Protein AF-A0A1E5SN12-F1 (afdb_monomer_lite)

Secondary structure (DSSP, 8-state):
-EEEEETTEEEEE--BPPPS--SSTT--EES--SB-GGGEEE-TTS-EEEEEEEEEEEEE-TTS-EEEEEEBEEEEE-SPP-SEEEEEEEEEEETTS-B-GGGGS---PSS-----EEEEEEEEEEE-SS-STT-EEEEEEEEES-----TTTTSGGGGSTTPPPTTS--EEEEE--SS-TTS--TTT-EEE---GGGS-TT--EEEEEEE-STTSPPEEEEEES---TTS--TT-TT-EEEE--GGGGGGSPPP-SS-EEEEEEEEESS-SSSS-EEEEEEEEE--

Radius of gyration: 18.75 Å; chains: 1; bounding box: 44×44×54 Å

Structure (mmCIF, N/CA/C/O backbone):
data_AF-A0A1E5SN12-F1
#
_entry.id   AF-A0A1E5SN12-F1
#
loop_
_atom_site.group_PDB
_atom_site.id
_atom_site.type_symbol
_atom_site.label_atom_id
_atom_site.label_alt_id
_atom_site.label_comp_id
_atom_site.label_asym_id
_atom_site.label_entity_id
_atom_site.label_seq_id
_atom_site.pdbx_PDB_ins_code
_atom_site.Cartn_x
_atom_site.Cartn_y
_atom_site.Cartn_z
_atom_site.occupancy
_atom_site.B_iso_or_equiv
_atom_site.auth_seq_id
_atom_site.auth_comp_id
_atom_site.auth_asym_id
_atom_site.auth_atom_id
_atom_site.pdbx_PDB_model_num
ATOM 1 N N . MET A 1 1 ? -1.103 -18.545 -12.404 1.00 79.75 1 MET A N 1
ATOM 2 C CA . MET A 1 1 ? -1.216 -18.208 -10.974 1.00 79.75 1 MET A CA 1
ATOM 3 C C . MET A 1 1 ? -0.179 -18.977 -10.169 1.00 79.75 1 MET A C 1
ATOM 5 O O . MET A 1 1 ? -0.096 -20.196 -10.289 1.00 79.75 1 MET A O 1
ATOM 9 N N . THR A 1 2 ? 0.609 -18.260 -9.373 1.00 90.25 2 THR A N 1
ATOM 10 C CA . THR A 1 2 ? 1.671 -18.763 -8.492 1.00 90.25 2 THR A CA 1
ATOM 11 C C . THR A 1 2 ? 1.264 -18.530 -7.039 1.00 90.25 2 THR A C 1
ATOM 13 O O . THR A 1 2 ? 0.606 -17.540 -6.724 1.00 90.25 2 THR A O 1
ATOM 16 N N . THR A 1 3 ? 1.631 -19.448 -6.145 1.00 94.88 3 THR A N 1
ATOM 17 C CA . THR A 1 3 ? 1.410 -19.297 -4.699 1.00 94.88 3 THR A CA 1
ATOM 18 C C . THR A 1 3 ? 2.737 -19.083 -3.983 1.00 94.88 3 THR A C 1
ATOM 20 O O . THR A 1 3 ? 3.671 -19.858 -4.172 1.00 94.88 3 THR A O 1
ATOM 23 N N . LEU A 1 4 ? 2.789 -18.058 -3.136 1.00 95.62 4 LEU A N 1
ATOM 24 C CA . LEU A 1 4 ? 3.932 -17.686 -2.306 1.00 95.62 4 LEU A CA 1
ATOM 25 C C . LEU A 1 4 ? 3.542 -17.744 -0.820 1.00 95.62 4 LEU A C 1
ATOM 27 O O . LEU A 1 4 ? 2.376 -17.557 -0.455 1.00 95.62 4 LEU A O 1
ATOM 31 N N . LYS A 1 5 ? 4.523 -18.014 0.045 1.00 97.12 5 LYS A N 1
ATOM 32 C CA . LYS A 1 5 ? 4.382 -17.945 1.504 1.00 97.12 5 LYS A CA 1
ATOM 33 C C . LYS A 1 5 ? 5.244 -16.817 2.046 1.00 97.12 5 LYS A C 1
ATOM 35 O O . LYS A 1 5 ? 6.425 -16.763 1.725 1.00 97.12 5 LYS A O 1
ATOM 40 N N . TRP A 1 6 ? 4.663 -15.976 2.895 1.00 97.75 6 TRP A N 1
ATOM 41 C CA . TRP A 1 6 ? 5.362 -14.903 3.599 1.00 97.75 6 TRP A CA 1
ATOM 42 C C . TRP A 1 6 ? 4.881 -14.869 5.049 1.00 97.75 6 TRP A C 1
ATOM 44 O O . TRP A 1 6 ? 3.726 -14.545 5.318 1.00 97.75 6 TRP A O 1
ATOM 54 N N . GLY A 1 7 ? 5.725 -15.306 5.987 1.00 95.56 7 GLY A N 1
ATOM 55 C CA . GLY A 1 7 ? 5.299 -15.537 7.369 1.00 95.56 7 GLY A CA 1
ATOM 56 C C . GLY A 1 7 ? 4.104 -16.500 7.444 1.00 95.56 7 GLY A C 1
ATOM 57 O O . GLY A 1 7 ? 4.168 -17.627 6.951 1.00 95.56 7 GLY A O 1
ATOM 58 N N . SER A 1 8 ? 3.003 -16.050 8.049 1.00 95.56 8 SER A N 1
ATOM 59 C CA . SER A 1 8 ? 1.731 -16.785 8.131 1.00 95.56 8 SER A CA 1
ATOM 60 C C . SER A 1 8 ? 0.809 -16.571 6.920 1.00 95.56 8 SER A C 1
ATOM 62 O O . SER A 1 8 ? -0.234 -17.224 6.817 1.00 95.56 8 SER A O 1
ATOM 64 N N . PHE A 1 9 ? 1.168 -15.677 5.996 1.00 97.88 9 PHE A N 1
ATOM 65 C CA . PHE A 1 9 ? 0.336 -15.320 4.855 1.00 97.88 9 PHE A CA 1
ATOM 66 C C . PHE A 1 9 ? 0.506 -16.297 3.693 1.00 97.88 9 PHE A C 1
ATOM 68 O O . PHE A 1 9 ? 1.603 -16.763 3.368 1.00 97.88 9 PHE A O 1
ATOM 75 N N . THR A 1 10 ? -0.616 -16.589 3.037 1.00 97.62 10 THR A N 1
ATOM 76 C CA . THR A 1 10 ? -0.632 -17.267 1.737 1.00 97.62 10 THR A CA 1
ATOM 77 C C . THR A 1 10 ? -0.996 -16.248 0.680 1.00 97.62 10 THR A C 1
ATOM 79 O O . THR A 1 10 ? -2.060 -15.642 0.765 1.00 97.62 10 THR A O 1
ATOM 82 N N . ILE A 1 11 ? -0.130 -16.073 -0.309 1.00 97.62 11 ILE A N 1
ATOM 83 C CA . ILE A 1 11 ? -0.279 -15.050 -1.341 1.00 97.62 11 ILE A CA 1
ATOM 84 C C . ILE A 1 11 ? -0.482 -15.745 -2.682 1.00 97.62 11 ILE A C 1
ATOM 86 O O . ILE A 1 11 ? 0.275 -16.651 -3.034 1.00 97.62 11 ILE A O 1
ATOM 90 N N . GLN A 1 12 ? -1.501 -15.324 -3.424 1.00 96.19 12 GLN A N 1
ATOM 91 C CA . GLN A 1 12 ? -1.646 -15.626 -4.842 1.00 96.19 12 GLN A CA 1
ATOM 92 C C . GLN A 1 12 ? -1.153 -14.437 -5.655 1.00 96.19 12 GLN A C 1
ATOM 94 O O . GLN A 1 12 ? -1.443 -13.291 -5.336 1.00 96.19 12 GLN A O 1
ATOM 99 N N . THR A 1 13 ? -0.414 -14.725 -6.711 1.00 92.44 13 THR A N 1
ATOM 100 C CA . THR A 1 13 ? 0.031 -13.741 -7.695 1.00 92.44 13 THR A CA 1
ATOM 101 C C . THR A 1 13 ? -0.128 -14.359 -9.076 1.00 92.44 13 THR A C 1
ATOM 103 O O . THR A 1 13 ? -0.081 -15.587 -9.221 1.00 92.44 13 THR A O 1
ATOM 106 N N . ASP A 1 14 ? -0.372 -13.556 -10.102 1.00 82.12 14 ASP A N 1
ATOM 107 C CA . ASP A 1 14 ? -0.596 -14.076 -11.444 1.00 82.12 14 ASP A CA 1
ATOM 108 C C . ASP A 1 14 ? 0.128 -13.271 -12.515 1.00 82.12 14 ASP A C 1
ATOM 110 O O . ASP A 1 14 ? 0.629 -12.172 -12.286 1.00 82.12 14 ASP A O 1
ATOM 114 N N . SER A 1 15 ? 0.222 -13.879 -13.694 1.00 78.69 15 SER A N 1
ATOM 115 C CA . SER A 1 15 ? 0.645 -13.196 -14.905 1.00 78.69 15 SER A CA 1
ATOM 116 C C . SER A 1 15 ? -0.570 -12.955 -15.783 1.00 78.69 15 SER A C 1
ATOM 118 O O . SER A 1 15 ? -1.282 -13.892 -16.147 1.00 78.69 15 SER A O 1
ATOM 120 N N . HIS A 1 16 ? -0.812 -11.695 -16.125 1.00 68.25 16 HIS A N 1
ATOM 121 C CA . HIS A 1 16 ? -1.922 -11.312 -16.986 1.00 68.25 16 HIS A CA 1
ATOM 122 C C . HIS A 1 16 ? -1.373 -10.849 -18.326 1.00 68.25 16 HIS A C 1
ATOM 124 O O . HIS A 1 16 ? -0.564 -9.918 -18.387 1.00 68.25 16 HIS A O 1
ATOM 130 N N . ALA A 1 17 ? -1.847 -11.479 -19.402 1.00 61.06 17 ALA A N 1
ATOM 131 C CA . ALA A 1 17 ? -1.589 -10.998 -20.750 1.00 61.06 17 ALA A CA 1
ATOM 132 C C . ALA A 1 17 ? -1.995 -9.512 -20.861 1.00 61.06 17 ALA A C 1
ATOM 134 O O . ALA A 1 17 ? -2.955 -9.091 -20.204 1.00 61.06 17 ALA A O 1
ATOM 135 N N . PRO A 1 18 ? -1.284 -8.706 -21.665 1.00 57.16 18 PRO A N 1
ATOM 136 C CA . PRO A 1 18 ? -1.677 -7.325 -21.904 1.00 57.16 18 PRO A CA 1
ATOM 137 C C . PRO A 1 18 ? -3.111 -7.269 -22.456 1.00 57.16 18 PRO A C 1
ATOM 139 O O . PRO A 1 18 ? -3.529 -8.201 -23.156 1.00 57.16 18 PRO A O 1
ATOM 142 N N . PRO A 1 19 ? -3.872 -6.192 -22.175 1.00 50.56 19 PRO A N 1
ATOM 143 C CA . PRO A 1 19 ? -5.180 -5.992 -22.770 1.00 50.56 19 PRO A CA 1
ATOM 144 C C . PRO A 1 19 ? -5.068 -6.158 -24.291 1.00 50.56 19 PRO A C 1
ATOM 146 O O . PRO A 1 19 ? -4.141 -5.608 -24.891 1.00 50.56 19 PRO A O 1
ATOM 149 N N . PRO A 1 20 ? -5.992 -6.892 -24.932 1.00 43.03 20 PRO A N 1
ATOM 150 C CA . PRO A 1 20 ? -5.867 -7.292 -26.336 1.00 43.03 20 PRO A CA 1
ATOM 151 C C . PRO A 1 20 ? -5.814 -6.118 -27.329 1.00 43.03 20 PRO A C 1
ATOM 153 O O . PRO A 1 20 ? -5.489 -6.314 -28.496 1.00 43.03 20 PRO A O 1
ATOM 156 N N . THR A 1 21 ? -6.095 -4.900 -26.871 1.00 45.19 21 THR A N 1
ATOM 157 C CA . THR A 1 21 ? -6.054 -3.670 -27.658 1.00 45.19 21 THR A CA 1
ATOM 158 C C . THR A 1 21 ? -5.783 -2.498 -26.725 1.00 45.19 21 THR A C 1
ATOM 160 O O . THR A 1 21 ? -6.673 -2.082 -25.983 1.00 45.19 21 THR A O 1
ATOM 163 N N . TYR A 1 22 ? -4.592 -1.901 -26.807 1.00 42.56 22 TYR A N 1
ATOM 164 C CA . TYR A 1 22 ? -4.521 -0.456 -26.600 1.00 42.56 22 TYR A CA 1
ATOM 165 C C . TYR A 1 22 ? -5.447 0.189 -27.641 1.00 42.56 22 TYR A C 1
ATOM 167 O O . TYR A 1 22 ? -5.569 -0.313 -28.759 1.00 42.56 22 TYR A O 1
ATOM 175 N N . SER A 1 23 ? -6.106 1.292 -27.299 1.00 37.38 23 SER A N 1
ATOM 176 C CA . SER A 1 23 ? -7.055 2.029 -28.152 1.00 37.38 23 SER A CA 1
ATOM 177 C C . SER A 1 23 ? -6.474 2.556 -29.478 1.00 37.38 23 SER A C 1
ATOM 179 O O . SER A 1 23 ? -7.161 3.274 -30.201 1.00 37.38 23 SER A O 1
ATOM 181 N N . ASN A 1 24 ? -5.238 2.184 -29.829 1.00 40.56 24 ASN A N 1
ATOM 182 C CA . ASN A 1 24 ? -4.612 2.469 -31.106 1.00 40.56 24 ASN A CA 1
ATOM 183 C C . ASN A 1 24 ? -4.460 1.162 -31.926 1.00 40.56 24 ASN A C 1
ATOM 185 O O . ASN A 1 24 ? -3.575 0.356 -31.624 1.00 40.56 24 ASN A O 1
ATOM 189 N N . PRO A 1 25 ? -5.299 0.917 -32.952 1.00 39.00 25 PRO A N 1
ATOM 190 C CA . PRO A 1 25 ? -5.454 -0.375 -33.645 1.00 39.00 25 PRO A CA 1
ATOM 191 C C . PRO A 1 25 ? -4.264 -0.835 -34.528 1.00 39.00 25 PRO A C 1
ATOM 193 O O . PRO A 1 25 ? -4.455 -1.592 -35.477 1.00 39.00 25 PRO A O 1
ATOM 196 N N . GLY A 1 26 ? -3.028 -0.420 -34.229 1.00 44.88 26 GLY A N 1
ATOM 197 C CA . GLY A 1 26 ? -1.821 -0.763 -34.999 1.00 44.88 26 GLY A CA 1
ATOM 198 C C . GLY A 1 26 ? -0.631 -1.295 -34.191 1.00 44.88 26 GLY A C 1
ATOM 199 O O . GLY A 1 26 ? 0.330 -1.776 -34.791 1.00 44.88 26 GLY A O 1
ATOM 200 N N . LEU A 1 27 ? -0.666 -1.243 -32.855 1.00 49.78 27 LEU A N 1
ATOM 201 C CA . LEU A 1 27 ? 0.465 -1.655 -32.017 1.00 49.78 27 LEU A CA 1
ATOM 202 C C . LEU A 1 27 ? 0.391 -3.161 -31.744 1.00 49.78 27 LEU A C 1
ATOM 204 O O . LEU A 1 27 ? -0.369 -3.623 -30.895 1.00 49.78 27 LEU A O 1
ATOM 208 N N . LYS A 1 28 ? 1.166 -3.951 -32.492 1.00 52.72 28 LYS A N 1
ATOM 209 C CA . LYS A 1 28 ? 1.315 -5.384 -32.217 1.00 52.72 28 LYS A CA 1
ATOM 210 C C . LYS A 1 28 ? 2.141 -5.565 -30.942 1.00 52.72 28 LYS A C 1
ATOM 212 O O . LYS A 1 28 ? 3.310 -5.187 -30.907 1.00 52.72 28 LYS A O 1
ATOM 217 N N . VAL A 1 29 ? 1.557 -6.183 -29.920 1.00 54.06 29 VAL A N 1
ATOM 218 C CA . VAL A 1 29 ? 2.314 -6.718 -28.782 1.00 54.06 29 VAL A CA 1
ATOM 219 C C . VAL A 1 29 ? 3.074 -7.960 -29.255 1.00 54.06 29 VAL A C 1
ATOM 221 O O . VAL A 1 29 ? 2.473 -8.855 -29.852 1.00 54.06 29 VAL A O 1
ATOM 224 N N . ASN A 1 30 ? 4.384 -8.026 -29.011 1.00 52.38 30 ASN A N 1
ATOM 225 C CA . ASN A 1 30 ? 5.219 -9.164 -29.394 1.00 52.38 30 ASN A CA 1
ATOM 226 C C . ASN A 1 30 ? 5.478 -10.072 -28.181 1.00 52.38 30 ASN A C 1
ATOM 228 O O . ASN A 1 30 ? 6.587 -10.120 -27.651 1.00 52.38 30 ASN A O 1
ATOM 232 N N . GLY A 1 31 ? 4.431 -10.769 -27.728 1.00 57.50 31 GLY A N 1
ATOM 233 C CA . GLY A 1 31 ? 4.471 -11.561 -26.493 1.00 57.50 31 GLY A CA 1
ATOM 234 C C . GLY A 1 31 ? 4.549 -10.700 -25.223 1.00 57.50 31 GLY A C 1
ATOM 235 O O . GLY A 1 31 ? 4.670 -9.480 -25.300 1.00 57.50 31 GLY A O 1
ATOM 236 N N . GLY A 1 32 ? 4.437 -11.336 -24.051 1.00 62.97 32 GLY A N 1
ATOM 237 C CA . GLY A 1 32 ? 4.538 -10.652 -22.755 1.00 62.97 32 GLY A CA 1
ATOM 238 C C . GLY A 1 32 ? 3.277 -10.628 -21.893 1.00 62.97 32 GLY A C 1
ATOM 239 O O . GLY A 1 32 ? 2.223 -11.124 -22.285 1.00 62.97 32 GLY A O 1
ATOM 240 N N . SER A 1 33 ? 3.395 -10.068 -20.690 1.00 70.38 33 SER A N 1
ATOM 241 C CA . SER A 1 33 ? 2.332 -9.906 -19.680 1.00 70.38 33 SER A CA 1
ATOM 242 C C . SER A 1 33 ? 2.437 -8.551 -18.973 1.00 70.38 33 SER A C 1
ATOM 244 O O . SER A 1 33 ? 3.509 -8.147 -18.542 1.00 70.38 33 SER A O 1
ATOM 246 N N . MET A 1 34 ? 1.340 -7.818 -18.803 1.00 74.25 34 MET A N 1
ATOM 247 C CA . MET A 1 34 ? 1.396 -6.562 -18.038 1.00 74.25 34 MET A CA 1
ATOM 248 C C . MET A 1 34 ? 1.607 -6.784 -16.542 1.00 74.25 34 MET A C 1
ATOM 250 O O . MET A 1 34 ? 2.052 -5.876 -15.854 1.00 74.25 34 MET A O 1
ATOM 254 N N . TRP A 1 35 ? 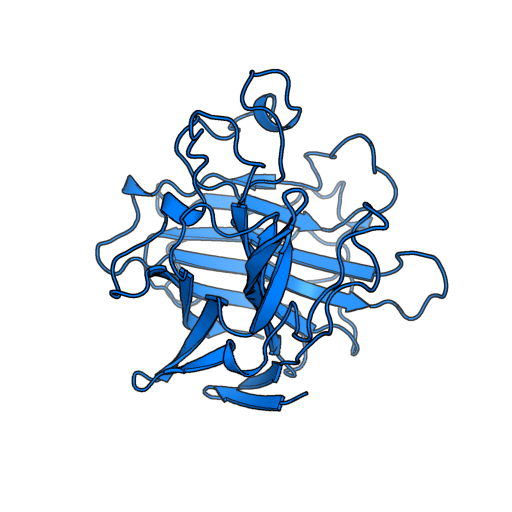1.300 -7.981 -16.058 1.00 84.88 35 TRP A N 1
ATOM 255 C CA . TRP A 1 35 ? 1.507 -8.397 -14.679 1.00 84.88 35 TRP A CA 1
ATOM 256 C C . TRP A 1 35 ? 2.386 -9.631 -14.689 1.00 84.88 35 TRP A C 1
ATOM 258 O O . TRP A 1 35 ? 2.176 -10.507 -15.527 1.00 84.88 35 TRP A O 1
ATOM 268 N N . MET A 1 36 ? 3.360 -9.697 -13.790 1.00 89.31 36 MET A N 1
ATOM 269 C CA . MET A 1 36 ? 4.294 -10.813 -13.721 1.00 89.31 36 MET A CA 1
ATOM 270 C C . MET A 1 36 ? 4.336 -11.378 -12.311 1.00 89.31 36 MET A C 1
ATOM 272 O O . MET A 1 36 ? 4.687 -10.687 -11.358 1.00 89.31 36 MET A O 1
ATOM 276 N N . ALA A 1 37 ? 4.070 -12.678 -12.196 1.00 91.31 37 ALA A N 1
ATOM 277 C CA . ALA A 1 37 ? 4.174 -13.389 -10.924 1.00 91.31 37 ALA A CA 1
ATOM 278 C C . ALA A 1 37 ? 5.604 -13.347 -10.352 1.00 91.31 37 ALA A C 1
ATOM 280 O O . ALA A 1 37 ? 5.787 -13.353 -9.141 1.00 91.31 37 ALA A O 1
ATOM 281 N N . SER A 1 38 ? 6.623 -13.275 -11.219 1.00 92.75 38 SER A N 1
ATOM 282 C CA . SER A 1 38 ? 8.029 -13.123 -10.820 1.00 92.75 38 SER A CA 1
ATOM 283 C C . SER A 1 38 ? 8.343 -11.773 -10.176 1.00 92.75 38 SER A C 1
ATOM 285 O O . SER A 1 38 ? 9.409 -11.629 -9.588 1.00 92.75 38 SER A O 1
ATOM 287 N N . ASN A 1 39 ? 7.443 -10.793 -10.288 1.00 95.44 39 ASN A N 1
ATOM 288 C CA . ASN A 1 39 ? 7.624 -9.471 -9.698 1.00 95.44 39 ASN A CA 1
ATOM 289 C C . ASN A 1 39 ? 7.089 -9.398 -8.261 1.00 95.44 39 ASN A C 1
ATOM 291 O O . ASN A 1 39 ? 7.091 -8.314 -7.682 1.00 95.44 39 ASN A O 1
ATOM 295 N N . VAL A 1 40 ? 6.661 -10.532 -7.692 1.00 97.62 40 VAL A N 1
ATOM 296 C CA . VAL A 1 40 ? 6.317 -10.696 -6.277 1.00 97.62 40 VAL A CA 1
ATOM 297 C C . VAL A 1 40 ? 7.226 -11.759 -5.668 1.00 97.62 40 VAL A C 1
ATOM 299 O O . VAL A 1 40 ? 7.203 -12.915 -6.095 1.00 97.62 40 VAL A O 1
ATOM 302 N N . GLN A 1 41 ? 8.012 -11.400 -4.653 1.00 97.00 41 GLN A N 1
ATOM 303 C CA . GLN A 1 41 ? 8.953 -12.331 -4.022 1.00 97.00 41 GLN A CA 1
ATOM 304 C C . GLN A 1 41 ? 9.146 -12.072 -2.529 1.00 97.00 41 GLN A C 1
ATOM 306 O O . GLN A 1 41 ? 8.942 -10.962 -2.053 1.00 97.00 41 GLN A O 1
AT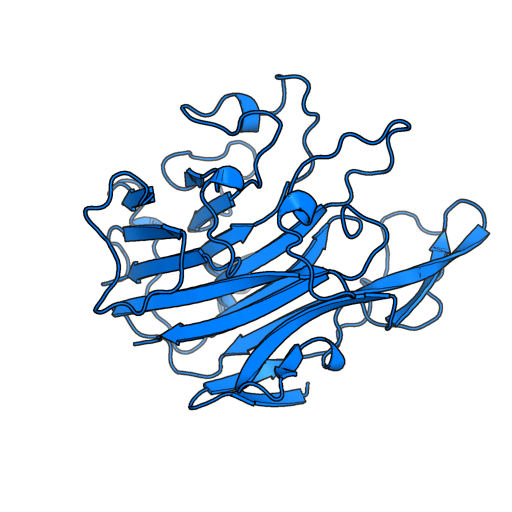OM 311 N N . VAL A 1 42 ? 9.572 -13.099 -1.787 1.00 97.88 42 VAL A N 1
ATOM 312 C CA . VAL A 1 42 ? 10.099 -12.917 -0.427 1.00 97.88 42 VAL A CA 1
ATOM 313 C C . VAL A 1 42 ? 11.612 -12.789 -0.513 1.00 97.88 42 VAL A C 1
ATOM 315 O O . VAL A 1 42 ? 12.293 -13.691 -1.003 1.00 97.88 42 VAL A O 1
ATOM 318 N N . LEU A 1 43 ? 12.124 -11.663 -0.036 1.00 96.69 43 LEU A N 1
ATOM 319 C CA . LEU A 1 43 ? 13.543 -11.351 0.002 1.00 96.69 43 LEU A CA 1
ATOM 320 C C . LEU A 1 43 ? 14.268 -12.175 1.072 1.00 96.69 43 LEU A C 1
ATOM 322 O O . LEU A 1 43 ? 13.673 -12.708 2.010 1.00 96.69 43 LEU A O 1
ATOM 326 N N . SER A 1 44 ? 15.595 -12.240 0.971 1.00 96.25 44 SER A N 1
ATOM 327 C CA . SER A 1 44 ? 16.438 -12.967 1.931 1.00 96.25 44 SER A CA 1
ATOM 328 C C . SER A 1 44 ? 16.370 -12.411 3.358 1.00 96.25 44 SER A C 1
ATOM 330 O O . SER A 1 44 ? 16.651 -13.141 4.307 1.00 96.25 44 SER A O 1
ATOM 332 N N . ASN A 1 45 ? 15.977 -11.145 3.522 1.00 95.25 45 ASN A N 1
ATOM 333 C CA . ASN A 1 45 ? 15.739 -10.511 4.820 1.00 95.25 45 ASN A CA 1
ATOM 334 C C . ASN A 1 45 ? 14.350 -10.831 5.411 1.00 95.25 45 ASN A C 1
ATOM 336 O O . ASN A 1 45 ? 14.052 -10.389 6.516 1.00 95.25 45 ASN A O 1
ATOM 340 N N . GLY A 1 46 ? 13.522 -11.604 4.703 1.00 97.38 46 GLY A N 1
ATOM 341 C CA . GLY A 1 46 ? 12.181 -11.994 5.129 1.00 97.38 46 GLY A CA 1
ATOM 342 C C . GLY A 1 46 ? 11.070 -11.028 4.718 1.00 97.38 46 GLY A C 1
ATOM 343 O O . GLY A 1 46 ? 9.912 -11.322 5.006 1.00 97.38 46 GLY A O 1
ATOM 344 N N . ASN A 1 47 ? 11.379 -9.925 4.034 1.00 98.12 47 ASN A N 1
ATOM 345 C CA . ASN A 1 47 ? 10.382 -8.953 3.584 1.00 98.12 47 ASN A CA 1
ATOM 346 C C . ASN A 1 47 ? 9.712 -9.403 2.281 1.00 98.12 47 ASN A C 1
ATOM 348 O O . ASN A 1 47 ? 10.315 -10.113 1.474 1.00 98.12 47 ASN A O 1
ATOM 352 N N . LEU A 1 48 ? 8.460 -8.995 2.075 1.00 98.56 48 LEU A N 1
ATOM 353 C CA . LEU A 1 48 ? 7.770 -9.178 0.799 1.00 98.56 48 LEU A CA 1
ATOM 354 C C . LEU A 1 48 ? 8.130 -8.015 -0.122 1.00 98.56 48 LEU A C 1
ATOM 356 O O . LEU A 1 48 ? 8.106 -6.866 0.300 1.00 98.56 48 LEU A O 1
ATOM 360 N N . GLU A 1 49 ? 8.427 -8.293 -1.381 1.00 98.31 49 GLU A N 1
ATOM 361 C CA . GLU A 1 49 ? 8.712 -7.277 -2.385 1.00 98.31 49 GLU A CA 1
ATOM 362 C C . GLU A 1 49 ? 7.724 -7.379 -3.543 1.00 98.31 49 GLU A C 1
ATOM 364 O O . GLU A 1 49 ? 7.467 -8.468 -4.065 1.00 98.31 49 GLU A O 1
ATOM 369 N N . LEU A 1 50 ? 7.201 -6.224 -3.947 1.00 98.00 50 LEU A N 1
ATOM 370 C CA . LEU A 1 50 ? 6.532 -6.004 -5.221 1.00 98.00 50 LEU A CA 1
ATOM 371 C C . LEU A 1 50 ? 7.447 -5.153 -6.096 1.00 98.00 50 LEU A C 1
ATOM 373 O O . LEU A 1 50 ? 8.032 -4.180 -5.625 1.00 98.00 50 LEU A O 1
ATOM 377 N N . SER A 1 51 ? 7.556 -5.486 -7.376 1.00 95.31 51 SER A N 1
ATOM 378 C CA . SER A 1 51 ? 8.423 -4.765 -8.308 1.00 95.31 51 SER A CA 1
ATOM 379 C C . SER A 1 51 ? 7.714 -4.365 -9.600 1.00 95.31 51 SER A C 1
ATOM 381 O O . SER A 1 51 ? 6.768 -5.012 -10.058 1.00 95.31 51 SER A O 1
ATOM 383 N N . LEU A 1 52 ? 8.182 -3.259 -10.173 1.00 90.25 52 LEU A N 1
ATOM 384 C CA . LEU A 1 52 ? 7.823 -2.753 -11.490 1.00 90.25 52 LEU A CA 1
ATOM 385 C C . LEU A 1 52 ? 9.095 -2.725 -12.336 1.00 90.25 52 LEU A C 1
ATOM 387 O O . LEU A 1 52 ? 10.008 -1.946 -12.057 1.00 90.25 52 LEU A O 1
ATOM 391 N N . GLN A 1 53 ? 9.175 -3.599 -13.341 1.00 89.31 53 GLN A N 1
ATOM 392 C CA . GLN A 1 53 ? 10.413 -3.860 -14.087 1.00 89.31 53 GLN A CA 1
ATOM 393 C C . GLN A 1 53 ? 10.160 -4.045 -15.584 1.00 89.31 53 GLN A C 1
ATOM 395 O O . GLN A 1 53 ? 9.084 -4.480 -15.987 1.00 89.31 53 GLN A O 1
ATOM 400 N N . GLN A 1 54 ? 11.172 -3.786 -16.412 1.00 85.75 54 GLN A N 1
ATOM 401 C CA . GLN A 1 54 ? 11.155 -4.117 -17.840 1.00 85.75 54 GLN A CA 1
ATOM 402 C C . GLN A 1 54 ? 11.570 -5.578 -18.058 1.00 85.75 54 GLN A C 1
ATOM 404 O O . GLN A 1 54 ? 12.700 -5.875 -18.422 1.00 85.75 54 GLN A O 1
ATOM 409 N N . ASN A 1 55 ? 10.682 -6.522 -17.749 1.00 85.75 55 ASN A N 1
ATOM 410 C CA . ASN A 1 55 ? 11.017 -7.952 -17.787 1.00 85.75 55 ASN A CA 1
ATOM 411 C C . ASN A 1 55 ? 9.937 -8.836 -18.417 1.00 85.75 55 ASN A C 1
ATOM 413 O O . ASN A 1 55 ? 9.928 -10.051 -18.221 1.00 85.75 55 ASN A O 1
ATOM 417 N N . SER A 1 56 ? 9.035 -8.234 -19.189 1.00 78.31 56 SER A N 1
ATOM 418 C CA . SER A 1 56 ? 7.855 -8.924 -19.703 1.00 78.31 56 SER A CA 1
ATOM 419 C C . SER A 1 56 ? 7.721 -8.889 -21.221 1.00 78.31 56 SER A C 1
ATOM 421 O O . SER A 1 56 ? 6.622 -8.933 -21.757 1.00 78.31 56 SER A O 1
ATOM 423 N N . GLY A 1 57 ? 8.842 -8.820 -21.940 1.00 78.19 57 GLY A N 1
ATOM 424 C CA . GLY A 1 57 ? 8.859 -8.798 -23.406 1.00 78.19 57 GLY A CA 1
ATOM 425 C C . GLY A 1 57 ? 8.772 -7.388 -23.990 1.00 78.19 57 GLY A C 1
ATOM 426 O O . GLY A 1 57 ? 9.119 -6.415 -23.323 1.00 78.19 57 GLY A O 1
ATOM 427 N N . GLN A 1 58 ? 8.358 -7.281 -25.257 1.00 75.88 58 GLN A N 1
ATOM 428 C CA . GLN A 1 58 ? 8.436 -6.039 -26.035 1.00 75.88 58 GLN A CA 1
ATOM 429 C C . GLN A 1 58 ? 7.132 -5.705 -26.773 1.00 75.88 58 GLN A C 1
ATOM 431 O O . GLN A 1 58 ? 6.399 -6.587 -27.228 1.00 75.88 58 GLN A O 1
ATOM 436 N N . TYR A 1 59 ? 6.882 -4.412 -26.970 1.00 71.50 59 TYR A N 1
ATOM 437 C CA . TYR A 1 59 ? 5.812 -3.882 -27.813 1.00 71.50 59 TYR A CA 1
ATOM 438 C C . TYR A 1 59 ? 6.379 -2.935 -28.874 1.00 71.50 59 TYR A C 1
ATOM 440 O O . TYR A 1 59 ? 7.433 -2.335 -28.684 1.00 71.50 59 TYR A O 1
ATOM 448 N N . TRP A 1 60 ? 5.692 -2.805 -30.009 1.00 68.06 60 TRP A N 1
ATOM 449 C CA . TRP A 1 60 ? 6.030 -1.784 -31.002 1.00 68.06 60 TRP A CA 1
ATOM 450 C C . TRP A 1 60 ? 5.328 -0.474 -30.647 1.00 68.06 60 TRP A C 1
ATOM 452 O O . TRP A 1 60 ? 4.114 -0.485 -30.453 1.00 68.06 60 TRP A O 1
ATOM 462 N N . ASN A 1 61 ? 6.064 0.635 -30.573 1.00 68.38 61 ASN A N 1
ATOM 463 C CA . ASN A 1 61 ? 5.515 1.972 -30.346 1.00 68.38 61 ASN A CA 1
ATOM 464 C C . ASN A 1 61 ? 4.982 2.607 -31.654 1.00 68.38 61 ASN A C 1
ATOM 466 O O . ASN A 1 61 ? 5.151 2.067 -32.751 1.00 68.38 61 ASN A O 1
ATOM 470 N N . ASN A 1 62 ? 4.356 3.787 -31.554 1.00 64.19 62 ASN A N 1
ATOM 471 C CA . ASN A 1 62 ? 3.789 4.511 -32.708 1.00 64.19 62 ASN A CA 1
ATOM 472 C C . ASN A 1 62 ? 4.839 4.934 -33.758 1.00 64.19 62 ASN A C 1
ATOM 474 O O . ASN A 1 62 ? 4.473 5.278 -34.879 1.00 64.19 62 ASN A O 1
ATOM 478 N N . ASN A 1 63 ? 6.128 4.897 -33.408 1.00 72.31 63 ASN A N 1
ATOM 479 C CA . ASN A 1 63 ? 7.246 5.203 -34.300 1.00 72.31 63 ASN A CA 1
ATOM 480 C C . ASN A 1 63 ? 7.823 3.942 -34.967 1.00 72.31 63 ASN A C 1
ATOM 482 O O . ASN A 1 63 ? 8.837 4.027 -35.657 1.00 72.31 63 ASN A O 1
ATOM 486 N N . GLY A 1 64 ? 7.215 2.770 -34.750 1.00 70.50 64 GLY A N 1
ATOM 487 C CA . GLY A 1 64 ? 7.718 1.503 -35.271 1.00 70.50 64 GLY A CA 1
ATOM 488 C C . GLY A 1 64 ? 9.029 1.065 -34.615 1.00 70.50 64 GLY A C 1
ATOM 489 O O . GLY A 1 64 ? 9.830 0.405 -35.267 1.00 70.50 64 GLY A O 1
ATOM 490 N N . GLN A 1 65 ? 9.263 1.421 -33.349 1.00 74.69 65 GLN A N 1
ATOM 491 C CA . GLN A 1 65 ? 10.395 0.945 -32.546 1.00 74.69 65 GLN A CA 1
ATOM 492 C C . GLN A 1 65 ? 9.915 -0.059 -31.495 1.00 74.69 65 GLN A C 1
ATOM 494 O O . GLN A 1 65 ? 8.793 0.058 -31.006 1.00 74.69 65 GLN A O 1
ATOM 499 N N . GLN A 1 66 ? 10.755 -1.034 -31.145 1.00 74.56 66 GLN A N 1
ATOM 500 C CA . GLN A 1 66 ? 10.476 -1.953 -30.041 1.00 74.56 66 GLN A CA 1
ATOM 501 C C . GLN A 1 66 ? 10.860 -1.317 -28.705 1.00 74.56 66 GLN A C 1
ATOM 503 O O . GLN A 1 66 ? 11.972 -0.817 -28.554 1.00 74.56 66 GLN A O 1
ATOM 508 N N . GLU A 1 67 ? 9.955 -1.391 -27.738 1.00 74.69 67 GLU A N 1
ATOM 509 C CA . GLU A 1 67 ? 10.173 -0.980 -26.354 1.00 74.69 67 GLU A CA 1
ATOM 510 C C . GLU A 1 67 ? 9.840 -2.135 -25.410 1.00 74.69 67 GLU A C 1
ATOM 512 O O . GLU A 1 67 ? 8.941 -2.932 -25.685 1.00 74.69 67 GLU A O 1
ATOM 517 N N . GLU A 1 68 ? 10.568 -2.245 -24.300 1.00 77.94 68 GLU A N 1
ATOM 518 C CA . GLU A 1 68 ? 10.293 -3.267 -23.291 1.00 77.94 68 GLU A CA 1
ATOM 519 C C . GLU A 1 68 ? 9.062 -2.912 -22.453 1.00 77.94 68 GLU A C 1
ATOM 521 O O . GLU A 1 68 ? 8.860 -1.764 -22.048 1.00 77.94 68 GLU A O 1
ATOM 526 N N . ILE A 1 69 ? 8.243 -3.926 -22.176 1.00 76.94 69 ILE A N 1
ATOM 527 C CA . ILE A 1 69 ? 7.036 -3.799 -21.363 1.00 76.94 69 ILE A CA 1
ATOM 528 C C . ILE A 1 69 ? 7.437 -3.700 -19.893 1.00 76.94 69 ILE A C 1
ATOM 530 O O . ILE A 1 69 ? 8.044 -4.620 -19.338 1.00 76.94 69 ILE A O 1
ATOM 534 N N . TRP A 1 70 ? 7.018 -2.610 -19.253 1.00 80.50 70 TRP A N 1
ATOM 535 C CA . TRP A 1 70 ? 7.010 -2.480 -17.802 1.00 80.50 70 TRP A CA 1
ATOM 536 C C . TRP A 1 70 ? 5.935 -3.390 -17.207 1.00 80.50 70 TRP A C 1
ATOM 538 O O . TRP A 1 70 ? 4.742 -3.115 -17.333 1.00 80.50 70 TRP A O 1
ATOM 548 N N . ALA A 1 71 ? 6.356 -4.478 -16.572 1.00 85.50 71 ALA A N 1
ATOM 549 C CA . ALA A 1 71 ? 5.463 -5.394 -15.885 1.00 85.50 71 ALA A CA 1
ATOM 550 C C . ALA A 1 71 ? 5.240 -4.992 -14.431 1.00 85.50 71 ALA A C 1
ATOM 552 O O . ALA A 1 71 ? 6.181 -4.815 -13.657 1.00 85.50 71 ALA A O 1
ATOM 553 N N . ALA A 1 72 ? 3.964 -4.919 -14.083 1.00 88.56 72 ALA A N 1
ATOM 554 C CA . ALA A 1 72 ? 3.430 -4.742 -12.750 1.00 88.56 72 ALA A CA 1
ATOM 555 C C . ALA A 1 72 ? 3.521 -6.025 -11.911 1.00 88.56 72 ALA A C 1
ATOM 557 O O . ALA A 1 72 ? 3.828 -7.118 -12.404 1.00 88.56 72 ALA A O 1
ATOM 558 N N . SER A 1 73 ? 3.179 -5.886 -10.637 1.00 93.31 73 SER A N 1
ATOM 559 C CA . SER A 1 73 ? 3.053 -6.973 -9.670 1.00 93.31 73 SER A CA 1
ATOM 560 C C . SER A 1 73 ? 1.780 -6.826 -8.852 1.00 93.31 73 SER A C 1
ATOM 562 O O . SER A 1 73 ? 1.435 -5.724 -8.435 1.00 93.31 73 SER A O 1
ATOM 564 N N . GLU A 1 74 ? 1.104 -7.946 -8.593 1.00 94.12 74 GLU A N 1
ATOM 565 C CA . GLU A 1 74 ? -0.040 -8.026 -7.682 1.00 94.12 74 GLU A CA 1
ATOM 566 C C . GLU A 1 74 ? 0.150 -9.192 -6.711 1.00 94.12 74 GLU A C 1
ATOM 568 O O . GLU A 1 74 ? 0.437 -10.321 -7.121 1.00 94.12 74 GLU A O 1
ATOM 573 N N . ALA A 1 75 ? -0.042 -8.914 -5.426 1.00 96.75 75 ALA A N 1
ATOM 574 C CA . ALA A 1 75 ? -0.087 -9.873 -4.340 1.00 96.75 75 ALA A CA 1
ATOM 575 C C . ALA A 1 75 ? -1.501 -9.900 -3.737 1.00 96.75 75 ALA A C 1
ATOM 577 O O . ALA A 1 75 ? -1.958 -8.918 -3.153 1.00 96.75 75 ALA A O 1
ATOM 578 N N . VAL A 1 76 ? -2.178 -11.045 -3.845 1.00 96.50 76 VAL A N 1
ATOM 579 C CA . VAL A 1 76 ? -3.523 -11.279 -3.303 1.00 96.50 76 VAL A CA 1
ATOM 580 C C . VAL A 1 76 ? -3.439 -12.192 -2.086 1.00 96.50 76 VAL A C 1
ATOM 582 O O . VAL A 1 76 ? -3.169 -13.395 -2.195 1.00 96.50 76 VAL A O 1
ATOM 585 N N . PHE A 1 77 ? -3.704 -11.639 -0.910 1.00 97.19 77 PHE A N 1
ATOM 586 C CA . PHE A 1 77 ? -3.621 -12.350 0.359 1.00 97.19 77 PHE A CA 1
ATOM 587 C C . PHE A 1 77 ? -4.863 -13.219 0.563 1.00 97.19 77 PHE A C 1
ATOM 589 O O . PHE A 1 77 ? -5.991 -12.735 0.623 1.00 97.19 77 PHE A O 1
ATOM 596 N N . GLN A 1 78 ? -4.649 -14.528 0.697 1.00 96.19 78 GLN A N 1
ATOM 597 C CA . GLN A 1 78 ? -5.708 -15.539 0.806 1.00 96.19 78 GLN A CA 1
ATOM 598 C C . GLN A 1 78 ? -6.264 -15.695 2.223 1.00 96.19 78 GLN A C 1
ATOM 600 O O . GLN A 1 78 ? -7.156 -16.510 2.461 1.00 96.19 78 GLN A O 1
ATOM 605 N N . ASN A 1 79 ? -5.724 -14.937 3.174 1.00 93.88 79 ASN A N 1
ATOM 606 C CA . ASN A 1 79 ? -6.200 -14.914 4.544 1.00 93.88 79 ASN A CA 1
ATOM 607 C C . ASN A 1 79 ? -7.664 -14.449 4.592 1.00 93.88 79 ASN A C 1
ATOM 609 O O . ASN A 1 79 ? -8.143 -13.704 3.734 1.00 93.88 79 ASN A O 1
ATOM 613 N N . THR A 1 80 ? -8.398 -14.933 5.594 1.00 93.38 80 THR A N 1
ATOM 614 C CA . THR A 1 80 ? -9.786 -14.506 5.792 1.00 93.38 80 THR A CA 1
ATOM 615 C C . THR A 1 80 ? -9.800 -13.038 6.189 1.00 93.38 80 THR A C 1
ATOM 617 O O . THR A 1 80 ? -9.104 -12.645 7.117 1.00 93.38 80 THR A O 1
ATOM 620 N N . VAL A 1 81 ? -10.606 -12.245 5.492 1.00 94.31 81 VAL A N 1
ATOM 621 C CA . VAL A 1 81 ? -10.815 -10.834 5.808 1.00 94.31 81 VAL A CA 1
ATOM 622 C C . VAL A 1 81 ? -11.794 -10.718 6.976 1.00 94.31 81 VAL A C 1
ATOM 624 O O . VAL A 1 81 ? -12.902 -11.262 6.942 1.00 94.31 81 VAL A O 1
ATOM 627 N N . ASN A 1 82 ? -11.390 -9.993 8.016 1.00 96.00 82 ASN A N 1
ATOM 628 C CA . ASN A 1 82 ? -12.193 -9.737 9.207 1.00 96.00 82 ASN A CA 1
ATOM 629 C C . ASN A 1 82 ? -12.250 -8.247 9.544 1.00 96.00 82 ASN A C 1
ATOM 631 O O . ASN A 1 82 ? -11.405 -7.458 9.126 1.00 96.00 82 ASN A O 1
ATOM 635 N N . TYR A 1 83 ? -13.258 -7.869 10.328 1.00 97.00 83 TYR A N 1
ATOM 636 C CA . TYR A 1 83 ? -13.271 -6.561 10.969 1.00 97.00 83 TYR A CA 1
ATOM 637 C C . TYR A 1 83 ? -12.140 -6.473 11.993 1.00 97.00 83 TYR A C 1
ATOM 639 O O . TYR A 1 83 ? -11.872 -7.441 12.704 1.00 97.00 83 TYR A O 1
ATOM 647 N N . GLY A 1 84 ? -11.512 -5.308 12.088 1.00 96.81 84 GLY A N 1
ATOM 648 C CA . GLY A 1 84 ? -10.421 -5.042 13.013 1.00 96.81 84 GLY A CA 1
ATOM 649 C C . GLY A 1 84 ? -9.432 -4.024 12.457 1.00 96.81 84 GLY A C 1
ATOM 650 O O . GLY A 1 84 ? -9.796 -3.145 11.671 1.00 96.81 84 GLY A O 1
ATOM 651 N N . THR A 1 85 ? -8.186 -4.152 12.904 1.00 97.50 85 THR A N 1
ATOM 652 C CA . THR A 1 85 ? -7.077 -3.280 12.522 1.00 97.50 85 THR A CA 1
ATOM 653 C C . THR A 1 85 ? -6.185 -3.961 11.493 1.00 97.50 85 THR A C 1
ATOM 655 O O . THR A 1 85 ? -5.651 -5.035 11.751 1.00 97.50 85 THR A O 1
ATOM 658 N N . TYR A 1 86 ? -5.987 -3.300 10.361 1.00 97.88 86 TYR A N 1
ATOM 659 C CA . TYR A 1 86 ? -4.975 -3.642 9.371 1.00 97.88 86 TYR A CA 1
ATOM 660 C C . TYR A 1 86 ? -3.810 -2.670 9.525 1.00 97.88 86 TYR A C 1
ATOM 662 O O . TYR A 1 86 ? -4.037 -1.473 9.693 1.00 97.88 86 TYR A O 1
ATOM 670 N N . CYS A 1 87 ? -2.576 -3.161 9.477 1.00 98.25 87 CYS A N 1
ATOM 671 C CA . CYS A 1 87 ? -1.376 -2.332 9.600 1.00 98.25 87 CYS A CA 1
ATOM 672 C C . CYS A 1 87 ? -0.329 -2.815 8.600 1.00 98.25 87 CYS A C 1
ATOM 674 O O . CYS A 1 87 ? -0.065 -4.011 8.548 1.00 98.25 87 CYS A O 1
ATOM 676 N N . CYS A 1 88 ? 0.249 -1.922 7.804 1.00 98.31 88 CYS A N 1
ATOM 677 C CA . CYS A 1 88 ? 1.247 -2.262 6.796 1.00 98.31 88 CYS A CA 1
ATOM 678 C C . CYS A 1 88 ? 2.408 -1.272 6.846 1.00 98.31 88 CYS A C 1
ATOM 680 O O . CYS A 1 88 ? 2.190 -0.068 6.709 1.00 98.31 88 CYS A O 1
ATOM 682 N N . THR A 1 89 ? 3.629 -1.790 6.963 1.00 98.38 89 THR A N 1
ATOM 683 C CA . THR A 1 89 ? 4.869 -1.008 6.887 1.00 98.38 89 THR A CA 1
ATOM 684 C C . THR A 1 89 ? 5.602 -1.355 5.610 1.00 98.38 89 THR A C 1
ATOM 686 O O . THR A 1 89 ? 5.831 -2.531 5.322 1.00 98.38 89 THR A O 1
ATOM 689 N N . PHE A 1 90 ? 5.985 -0.335 4.853 1.00 97.69 90 PHE A N 1
ATOM 690 C CA . PHE A 1 90 ? 6.678 -0.514 3.588 1.00 97.69 90 PHE A CA 1
ATOM 691 C C . PHE A 1 90 ? 7.633 0.647 3.300 1.00 97.69 90 PHE A C 1
ATOM 693 O O . PHE A 1 90 ? 7.542 1.721 3.898 1.00 97.69 90 PHE A O 1
ATOM 700 N N . LYS A 1 91 ? 8.546 0.434 2.356 1.00 96.12 91 LYS A N 1
ATOM 701 C CA . LYS A 1 91 ? 9.433 1.459 1.795 1.00 96.12 91 LYS A CA 1
ATOM 702 C C . LYS A 1 91 ? 9.551 1.282 0.286 1.00 96.12 91 LYS A C 1
ATOM 704 O O . LYS A 1 91 ? 9.272 0.211 -0.249 1.00 96.12 91 LYS A O 1
ATOM 709 N N . ILE A 1 92 ? 10.019 2.331 -0.380 1.00 93.31 92 ILE A N 1
ATOM 710 C CA . ILE A 1 92 ? 10.152 2.376 -1.835 1.00 93.31 92 ILE A CA 1
ATOM 711 C C . ILE A 1 92 ? 11.619 2.553 -2.206 1.00 93.31 92 ILE A C 1
ATOM 713 O O . ILE A 1 92 ? 12.256 3.498 -1.731 1.00 93.31 92 ILE A O 1
ATOM 717 N N . THR A 1 93 ? 12.135 1.691 -3.080 1.00 93.69 93 THR A N 1
ATOM 718 C CA . THR A 1 93 ? 13.525 1.735 -3.546 1.00 93.69 93 THR A CA 1
ATOM 719 C C . THR A 1 93 ? 13.670 1.635 -5.065 1.00 93.69 93 THR A C 1
ATOM 721 O O . THR A 1 93 ? 12.772 1.174 -5.770 1.00 93.69 93 THR A O 1
ATOM 724 N N . ASP A 1 94 ? 14.815 2.093 -5.578 1.00 90.12 94 ASP A N 1
ATOM 725 C CA . ASP A 1 94 ? 15.252 1.878 -6.960 1.00 90.12 94 ASP A CA 1
ATOM 726 C C . ASP A 1 94 ? 16.024 0.551 -7.106 1.00 90.12 94 ASP A C 1
ATOM 728 O O . ASP A 1 94 ? 16.300 -0.147 -6.128 1.00 90.12 94 ASP A O 1
ATOM 732 N N . GLY A 1 95 ? 16.432 0.213 -8.334 1.00 87.56 95 GLY A N 1
ATOM 733 C CA . GLY A 1 95 ? 17.244 -0.983 -8.616 1.00 87.56 95 GLY A CA 1
ATOM 734 C C . GLY A 1 95 ? 18.641 -1.017 -7.990 1.00 87.56 95 GLY A C 1
ATOM 735 O O . GLY A 1 95 ? 19.316 -2.036 -8.098 1.00 87.56 95 GLY A O 1
ATOM 736 N N . ASN A 1 96 ? 19.078 0.059 -7.334 1.00 89.38 96 ASN A N 1
ATOM 737 C CA . ASN A 1 96 ? 20.324 0.104 -6.569 1.00 89.38 96 ASN A CA 1
ATOM 738 C C . ASN A 1 96 ? 20.075 0.056 -5.050 1.00 89.38 96 ASN A C 1
ATOM 740 O O . ASN A 1 96 ? 21.028 0.151 -4.279 1.00 89.38 96 ASN A O 1
ATOM 744 N N . GLY A 1 97 ? 18.816 -0.058 -4.613 1.00 90.00 97 GLY A N 1
ATOM 745 C CA . GLY A 1 97 ? 18.427 -0.047 -3.204 1.00 90.00 97 GLY A CA 1
ATOM 746 C C . GLY A 1 97 ? 18.357 1.348 -2.571 1.00 90.00 97 GLY A C 1
ATOM 747 O O . GLY A 1 97 ? 18.209 1.447 -1.354 1.00 90.00 97 GLY A O 1
ATOM 748 N N . ASN A 1 98 ? 18.454 2.427 -3.355 1.00 92.31 98 ASN A N 1
ATOM 749 C CA . ASN A 1 98 ? 18.274 3.789 -2.843 1.00 92.31 98 ASN A CA 1
ATOM 750 C C . ASN A 1 98 ? 16.788 4.099 -2.672 1.00 92.31 98 ASN A C 1
ATOM 752 O O . ASN A 1 98 ? 15.976 3.618 -3.456 1.00 92.31 98 ASN A O 1
ATOM 756 N N . LEU A 1 99 ? 16.434 4.956 -1.708 1.00 91.19 99 LEU A N 1
ATOM 757 C CA . LEU A 1 99 ? 15.054 5.416 -1.542 1.00 91.19 99 LEU A CA 1
ATOM 758 C C . LEU A 1 99 ? 14.554 6.124 -2.804 1.00 91.19 99 LEU A C 1
ATOM 760 O O . LEU A 1 99 ? 15.220 7.021 -3.315 1.00 91.19 99 LEU A O 1
ATOM 764 N N . ALA A 1 100 ? 13.368 5.732 -3.266 1.00 87.50 100 ALA A N 1
ATOM 765 C CA . ALA A 1 100 ? 12.804 6.164 -4.543 1.00 87.50 100 ALA A CA 1
ATOM 766 C C . ALA A 1 100 ? 11.363 6.677 -4.384 1.00 87.50 100 ALA A C 1
ATOM 768 O O . ALA A 1 100 ? 10.466 6.383 -5.169 1.00 87.50 100 ALA A O 1
ATOM 769 N N . TRP A 1 101 ? 11.105 7.442 -3.324 1.00 84.19 101 TRP A N 1
ATOM 770 C CA . TRP A 1 101 ? 9.790 8.050 -3.090 1.00 84.19 101 TRP A CA 1
ATOM 771 C C . TRP A 1 101 ? 9.426 9.123 -4.127 1.00 84.19 101 TRP A C 1
ATOM 773 O O . TRP A 1 101 ? 8.247 9.406 -4.344 1.00 84.19 101 TRP A O 1
ATOM 783 N N . ASP A 1 102 ? 10.427 9.673 -4.814 1.00 75.44 102 ASP A N 1
ATOM 784 C CA . ASP A 1 102 ? 10.269 10.564 -5.963 1.00 75.44 102 ASP A CA 1
ATOM 785 C C . ASP A 1 102 ? 9.604 9.879 -7.167 1.00 75.44 102 ASP A C 1
ATOM 787 O O . ASP A 1 102 ? 9.040 10.567 -8.013 1.00 75.44 102 ASP A O 1
ATOM 791 N N . GLN A 1 103 ? 9.567 8.541 -7.211 1.00 75.62 103 GLN A N 1
ATOM 792 C CA . GLN A 1 103 ? 8.865 7.790 -8.259 1.00 75.62 103 GLN A CA 1
ATOM 793 C C . GLN A 1 103 ? 7.356 8.062 -8.275 1.00 75.62 103 GLN A C 1
ATOM 795 O O . GLN A 1 103 ? 6.698 7.887 -9.303 1.00 75.62 103 GLN A O 1
ATOM 800 N N . PHE A 1 104 ? 6.808 8.506 -7.145 1.00 73.25 104 PHE A N 1
ATOM 801 C CA . PHE A 1 104 ? 5.408 8.900 -7.005 1.00 73.25 104 PHE A CA 1
ATOM 802 C C . PHE A 1 104 ? 5.204 10.413 -7.140 1.00 73.25 104 PHE A C 1
ATOM 804 O O . PHE A 1 104 ? 4.066 10.884 -7.089 1.00 73.25 104 PHE A O 1
ATOM 811 N N . ALA A 1 105 ? 6.283 11.185 -7.298 1.00 63.56 105 ALA A N 1
ATOM 812 C CA . ALA A 1 105 ? 6.209 12.614 -7.539 1.00 63.56 105 ALA A CA 1
ATOM 813 C C . ALA A 1 105 ? 5.982 12.898 -9.030 1.00 63.56 105 ALA A C 1
ATOM 815 O O . ALA A 1 105 ? 6.507 12.227 -9.920 1.00 63.56 105 ALA A O 1
ATOM 816 N N . LEU A 1 106 ? 5.229 13.961 -9.308 1.00 52.53 106 LEU A N 1
ATOM 817 C CA . LEU A 1 106 ? 5.180 14.562 -10.634 1.00 52.53 106 LEU A CA 1
ATOM 818 C C . LEU A 1 106 ? 6.514 15.257 -10.912 1.00 52.53 106 LEU A C 1
ATOM 820 O O . LEU A 1 106 ? 6.672 16.443 -10.622 1.00 52.53 106 LEU A O 1
ATOM 824 N N . SER A 1 107 ? 7.470 14.559 -11.522 1.00 49.03 107 SER A N 1
ATOM 825 C CA . SER A 1 107 ? 8.388 15.292 -12.387 1.00 49.03 107 SER A CA 1
ATOM 826 C C . SER A 1 107 ? 7.578 15.691 -13.621 1.00 49.03 107 SER A C 1
ATOM 828 O O . SER A 1 107 ? 6.810 14.898 -14.156 1.00 49.03 107 SER A O 1
ATOM 830 N N . ASN A 1 108 ? 7.644 16.958 -14.010 1.00 42.50 108 ASN A N 1
ATOM 831 C CA . ASN A 1 108 ? 7.057 17.444 -15.250 1.00 42.50 108 ASN A CA 1
ATOM 832 C C . ASN A 1 108 ? 8.205 17.410 -16.270 1.00 42.50 108 ASN A C 1
ATOM 834 O O . ASN A 1 108 ? 8.865 18.443 -16.438 1.00 42.50 108 ASN A O 1
ATOM 838 N N . PRO A 1 109 ? 8.586 16.245 -16.843 1.00 42.38 109 PRO A N 1
ATOM 839 C CA . PRO A 1 109 ? 9.652 16.239 -17.823 1.00 42.38 109 PRO A CA 1
ATOM 840 C C . PRO A 1 109 ? 9.189 17.092 -19.004 1.00 42.38 109 PRO A C 1
ATOM 842 O O . PRO A 1 109 ? 8.070 16.972 -19.497 1.00 42.38 109 PRO A O 1
ATOM 845 N N . SER A 1 110 ? 10.048 18.017 -19.416 1.00 39.00 110 SER A N 1
ATOM 846 C CA . SER A 1 110 ? 9.951 18.652 -20.724 1.00 39.00 110 SER A CA 1
ATOM 847 C C . SER A 1 110 ? 10.890 17.879 -21.650 1.00 39.00 110 SER A C 1
ATOM 849 O O . SER A 1 110 ? 12.067 17.750 -21.299 1.00 39.00 110 SER A O 1
ATOM 851 N N . PRO A 1 111 ? 10.434 17.354 -22.803 1.00 47.06 111 PRO A N 1
ATOM 852 C CA . PRO A 1 111 ? 9.096 17.475 -23.402 1.00 47.06 111 PRO A CA 1
ATOM 853 C C . PRO A 1 111 ? 8.033 16.629 -22.675 1.00 47.06 111 PRO A C 1
ATOM 855 O O . PRO A 1 111 ? 8.423 15.689 -21.985 1.00 47.06 111 PRO A O 1
ATOM 858 N N . PRO A 1 112 ? 6.721 16.916 -22.858 1.00 44.16 112 PRO A N 1
ATOM 859 C CA . PRO A 1 112 ? 5.620 16.185 -22.231 1.00 44.16 112 PRO A CA 1
ATOM 860 C C . PRO A 1 112 ? 5.601 14.742 -22.738 1.00 44.16 112 PRO A C 1
ATOM 862 O O . PRO A 1 112 ? 4.901 14.391 -23.688 1.00 44.16 112 PRO A O 1
ATOM 865 N N . GLN A 1 113 ? 6.418 13.897 -22.125 1.00 44.94 113 GLN A N 1
ATOM 866 C CA . GLN A 1 113 ? 6.186 12.471 -22.153 1.00 44.94 113 GLN A CA 1
ATOM 867 C C . GLN A 1 113 ? 4.858 12.255 -21.432 1.00 44.94 113 GLN A C 1
ATOM 869 O O . GLN A 1 113 ? 4.558 12.949 -20.459 1.00 44.94 113 GLN A O 1
ATOM 874 N N . LEU A 1 114 ? 4.027 11.367 -21.987 1.00 44.81 114 LEU A N 1
ATOM 875 C CA . LEU A 1 114 ? 2.786 10.891 -21.372 1.00 44.81 114 LEU A CA 1
ATOM 876 C C . LEU A 1 114 ? 2.987 10.804 -19.857 1.00 44.81 114 LEU A C 1
ATOM 878 O O . LEU A 1 114 ? 4.048 10.363 -19.441 1.00 44.81 114 LEU A O 1
ATOM 882 N N . ASN A 1 115 ? 2.026 11.264 -19.053 1.00 49.12 115 ASN A N 1
ATOM 883 C CA . ASN A 1 115 ? 2.110 11.235 -17.590 1.00 49.12 115 ASN A CA 1
ATOM 884 C C . ASN A 1 115 ? 2.308 9.782 -17.105 1.00 49.12 115 ASN A C 1
ATOM 886 O O . ASN A 1 115 ? 1.332 9.095 -16.818 1.00 49.12 115 ASN A O 1
ATOM 890 N N . MET A 1 116 ? 3.556 9.310 -17.099 1.00 55.34 116 MET A N 1
ATOM 891 C CA . MET A 1 116 ? 3.986 7.982 -16.687 1.00 55.34 116 MET A CA 1
ATOM 892 C C . MET A 1 116 ? 4.160 8.052 -15.182 1.00 55.34 116 MET A C 1
ATOM 894 O O . MET A 1 116 ? 5.058 8.731 -14.685 1.00 55.34 116 MET A O 1
ATOM 898 N N . THR A 1 117 ? 3.248 7.431 -14.449 1.00 65.25 117 THR A N 1
ATOM 899 C CA . THR A 1 117 ? 3.287 7.452 -12.991 1.00 65.25 117 THR A CA 1
ATOM 900 C C . THR A 1 117 ? 3.257 6.030 -12.472 1.00 65.25 117 THR A C 1
ATOM 902 O O . THR A 1 117 ? 2.350 5.256 -12.792 1.00 65.25 117 THR A O 1
ATOM 905 N N . THR A 1 118 ? 4.243 5.706 -11.641 1.00 77.94 118 THR A N 1
ATOM 906 C CA . THR A 1 118 ? 4.197 4.523 -10.788 1.00 77.94 118 THR A CA 1
ATOM 907 C C . THR A 1 118 ? 3.030 4.677 -9.819 1.00 77.94 118 THR A C 1
ATOM 909 O O . THR A 1 118 ? 2.877 5.744 -9.217 1.00 77.94 118 THR A O 1
ATOM 912 N N . THR A 1 119 ? 2.248 3.614 -9.647 1.00 81.38 119 THR A N 1
ATOM 913 C CA . THR A 1 119 ? 1.193 3.547 -8.639 1.00 81.38 119 THR A CA 1
ATOM 914 C C . THR A 1 119 ? 1.381 2.324 -7.742 1.00 81.38 119 THR A C 1
ATOM 916 O O . THR A 1 119 ? 1.683 1.243 -8.242 1.00 81.38 119 THR A O 1
ATOM 919 N N . PHE A 1 120 ? 1.232 2.486 -6.426 1.00 87.88 120 PHE A N 1
ATOM 920 C CA . PHE A 1 120 ? 1.233 1.409 -5.433 1.00 87.88 120 PHE A CA 1
ATOM 921 C C . PHE A 1 120 ? -0.062 1.444 -4.627 1.00 87.88 120 PHE A C 1
ATOM 923 O O . PHE A 1 120 ? -0.429 2.493 -4.110 1.00 87.88 120 PHE A O 1
ATOM 930 N N . GLY A 1 121 ? -0.737 0.311 -4.498 1.00 88.94 121 GLY A N 1
ATOM 931 C CA . GLY A 1 121 ? -2.046 0.207 -3.870 1.00 88.94 121 GLY A CA 1
ATOM 932 C C . GLY A 1 121 ? -2.049 -0.826 -2.755 1.00 88.94 121 GLY A C 1
ATOM 933 O O . GLY A 1 121 ? -1.387 -1.858 -2.855 1.00 88.94 121 GLY A O 1
ATOM 934 N N . ILE A 1 122 ? -2.815 -0.547 -1.704 1.00 92.56 122 ILE A N 1
ATOM 935 C CA . ILE A 1 122 ? -3.201 -1.490 -0.655 1.00 92.56 122 ILE A CA 1
ATOM 936 C C . ILE A 1 122 ? -4.705 -1.339 -0.467 1.00 92.56 122 ILE A C 1
ATOM 938 O O . ILE A 1 122 ? -5.170 -0.262 -0.093 1.00 92.56 122 ILE A O 1
ATOM 942 N N . PHE A 1 123 ? -5.466 -2.400 -0.707 1.00 90.94 123 PHE A N 1
ATOM 943 C CA . PHE A 1 123 ? -6.923 -2.306 -0.692 1.00 90.94 123 PHE A CA 1
ATOM 944 C C . PHE A 1 123 ? -7.587 -3.647 -0.395 1.00 90.94 123 PHE A C 1
ATOM 946 O O . PHE A 1 123 ? -7.065 -4.717 -0.716 1.00 90.94 123 PHE A O 1
ATOM 953 N N . LEU A 1 124 ? -8.750 -3.599 0.251 1.00 90.44 124 LEU A N 1
ATOM 954 C CA . LEU A 1 124 ? -9.654 -4.742 0.310 1.00 90.44 124 LEU A CA 1
ATOM 955 C C . LEU A 1 124 ? -10.536 -4.717 -0.923 1.00 90.44 124 LEU A C 1
ATOM 957 O O . LEU A 1 124 ? -11.153 -3.695 -1.186 1.00 90.44 124 LEU A O 1
ATOM 961 N N . TYR A 1 125 ? -10.654 -5.841 -1.617 1.00 86.44 125 TYR A N 1
ATOM 962 C CA . TYR A 1 125 ? -11.473 -5.956 -2.816 1.00 86.44 125 TYR A CA 1
ATOM 963 C C . TYR A 1 125 ? -12.322 -7.218 -2.781 1.00 86.44 125 TYR A C 1
ATOM 965 O O . TYR A 1 125 ? -11.842 -8.306 -2.454 1.00 86.44 125 TYR A O 1
ATOM 973 N N . ASP A 1 126 ? -13.589 -7.074 -3.145 1.00 83.19 126 ASP A N 1
ATOM 974 C CA . ASP A 1 126 ? -14.490 -8.171 -3.461 1.00 83.19 126 ASP A CA 1
ATOM 975 C C . ASP A 1 126 ? -15.153 -7.911 -4.811 1.00 83.19 126 ASP A C 1
ATOM 977 O O . ASP A 1 126 ? -15.915 -6.952 -4.987 1.00 83.19 126 ASP A O 1
ATOM 981 N N . LYS A 1 127 ? -14.894 -8.799 -5.770 1.00 69.19 127 LYS A N 1
ATOM 982 C CA . LYS A 1 127 ? -15.613 -8.805 -7.038 1.00 69.19 127 LYS A CA 1
ATOM 983 C C . LYS A 1 127 ? -17.012 -9.342 -6.760 1.00 69.19 127 LYS A C 1
ATOM 985 O O . LYS A 1 127 ? -17.202 -10.552 -6.655 1.00 69.19 127 LYS A O 1
ATOM 990 N N . GLY A 1 128 ? -17.983 -8.443 -6.630 1.00 60.53 128 GLY A N 1
ATOM 991 C CA . GLY A 1 128 ? -19.359 -8.802 -6.317 1.00 60.53 128 GLY A CA 1
ATOM 992 C C . GLY A 1 128 ? -19.902 -9.885 -7.255 1.00 60.53 128 GLY A C 1
ATOM 993 O O . GLY A 1 128 ? -19.548 -9.972 -8.431 1.00 60.53 128 GLY A O 1
ATOM 994 N N . THR A 1 129 ? -20.804 -10.720 -6.742 1.00 50.75 129 THR A N 1
ATOM 995 C CA . THR A 1 129 ? -21.463 -11.791 -7.511 1.00 50.75 129 THR A CA 1
ATOM 996 C C . THR A 1 129 ? -22.587 -11.285 -8.431 1.00 50.75 129 THR A C 1
ATOM 998 O O . THR A 1 129 ? -23.208 -12.076 -9.141 1.00 50.75 129 THR A O 1
ATOM 1001 N N . GLY A 1 130 ? -22.878 -9.979 -8.435 1.00 41.41 130 GLY A N 1
ATOM 1002 C CA . GLY A 1 130 ? -23.980 -9.378 -9.189 1.00 41.41 130 GLY A CA 1
ATOM 1003 C C . GLY A 1 130 ? -23.587 -9.015 -10.621 1.00 41.41 130 GLY A C 1
ATOM 1004 O O . GLY A 1 130 ? -22.732 -8.164 -10.827 1.00 41.41 130 GLY A O 1
ATOM 1005 N N . GLY A 1 131 ? -24.248 -9.619 -11.613 1.00 35.75 131 GLY A N 1
ATOM 1006 C CA . GLY A 1 131 ? -23.992 -9.473 -13.058 1.00 35.75 131 GLY A CA 1
ATOM 1007 C C . GLY A 1 131 ? -24.259 -8.096 -13.694 1.00 35.75 131 GLY A C 1
ATOM 1008 O O . GLY A 1 131 ? -24.617 -8.038 -14.867 1.00 35.75 131 GLY A O 1
ATOM 1009 N N . GLY A 1 132 ? -24.104 -6.996 -12.953 1.00 39.44 132 GLY A N 1
ATOM 1010 C CA . GLY A 1 132 ? -24.036 -5.642 -13.503 1.00 39.44 132 GLY A CA 1
ATOM 1011 C C . GLY A 1 132 ? -22.584 -5.230 -13.765 1.00 39.44 132 GLY A C 1
ATOM 1012 O O . GLY A 1 132 ? -21.678 -5.606 -13.023 1.00 39.44 132 GLY A O 1
ATOM 1013 N N . SER A 1 133 ? -22.342 -4.440 -14.811 1.00 41.31 133 SER A N 1
ATOM 1014 C CA . SER A 1 133 ? -21.025 -3.849 -15.073 1.00 41.31 133 SER A CA 1
ATOM 1015 C C . SER A 1 133 ? -20.580 -3.002 -13.869 1.00 41.31 133 SER A C 1
ATOM 1017 O O . SER A 1 133 ? -21.166 -1.948 -13.626 1.00 41.31 133 SER A O 1
ATOM 1019 N N . ASN A 1 134 ? -19.550 -3.463 -13.147 1.00 47.69 134 ASN A N 1
ATOM 1020 C CA . ASN A 1 134 ? -18.866 -2.815 -12.012 1.00 47.69 134 ASN A CA 1
ATOM 1021 C C . ASN A 1 134 ? -19.464 -2.999 -10.600 1.00 47.69 134 ASN A C 1
ATOM 1023 O O . ASN A 1 134 ? -19.158 -2.194 -9.725 1.00 47.69 134 ASN A O 1
ATOM 1027 N N . ALA A 1 135 ? -20.228 -4.057 -10.315 1.00 56.91 135 ALA A N 1
ATOM 1028 C CA . ALA A 1 135 ? -20.574 -4.388 -8.925 1.00 56.91 135 ALA A CA 1
ATOM 1029 C C . ALA A 1 135 ? -19.361 -4.991 -8.179 1.00 56.91 135 ALA A C 1
ATOM 1031 O O . ALA A 1 135 ? -19.099 -6.187 -8.275 1.00 56.91 135 ALA A O 1
ATOM 1032 N N . HIS A 1 136 ? -18.610 -4.166 -7.453 1.00 65.44 136 HIS A N 1
ATOM 1033 C CA . HIS A 1 136 ? -17.531 -4.585 -6.552 1.00 65.44 136 HIS A CA 1
ATOM 1034 C C . HIS A 1 136 ? -17.640 -3.831 -5.226 1.00 65.44 136 HIS A C 1
ATOM 1036 O O . HIS A 1 136 ? -18.321 -2.811 -5.136 1.00 65.44 136 HIS A O 1
ATOM 1042 N N . SER A 1 137 ? -17.024 -4.377 -4.185 1.00 74.88 137 SER A N 1
ATOM 1043 C CA . SER A 1 137 ? -16.863 -3.723 -2.890 1.00 74.88 137 SER A CA 1
ATOM 1044 C C . SER A 1 137 ? -15.384 -3.518 -2.637 1.00 74.88 137 SER A C 1
ATOM 1046 O O . SER A 1 137 ? -14.614 -4.467 -2.761 1.00 74.88 137 SER A O 1
ATOM 1048 N N . GLU A 1 138 ? -15.005 -2.296 -2.283 1.00 81.06 138 GLU A N 1
ATOM 1049 C CA . GLU A 1 138 ? -13.604 -1.923 -2.149 1.00 81.06 138 GLU A CA 1
ATOM 1050 C C . GLU A 1 138 ? -13.385 -0.944 -0.999 1.00 81.06 138 GLU A C 1
ATOM 1052 O O . GLU A 1 138 ? -14.225 -0.078 -0.738 1.00 81.06 138 GLU A O 1
ATOM 1057 N N . ILE A 1 139 ? -12.267 -1.120 -0.297 1.00 82.56 139 ILE A N 1
ATOM 1058 C CA . ILE A 1 139 ? -11.742 -0.165 0.680 1.00 82.56 139 ILE A CA 1
ATOM 1059 C C . ILE A 1 139 ? -10.270 0.050 0.346 1.00 82.56 139 ILE A C 1
ATOM 1061 O O . ILE A 1 139 ? -9.446 -0.822 0.628 1.00 82.56 139 ILE A O 1
ATOM 1065 N N . ASP A 1 140 ? -9.939 1.219 -0.188 1.00 83.19 140 ASP A N 1
ATOM 1066 C CA . ASP A 1 140 ? -8.563 1.623 -0.450 1.00 83.19 140 ASP A CA 1
ATOM 1067 C C . ASP A 1 140 ? -7.909 2.102 0.844 1.00 83.19 140 ASP A C 1
ATOM 1069 O O . ASP A 1 140 ? -8.239 3.165 1.380 1.00 83.19 140 ASP A O 1
ATOM 1073 N N . PHE A 1 141 ? -6.972 1.310 1.368 1.00 85.81 141 PHE A N 1
ATOM 1074 C CA . PHE A 1 141 ? -6.150 1.700 2.516 1.00 85.81 141 PHE A CA 1
ATOM 1075 C C . PHE A 1 141 ? -5.104 2.725 2.109 1.00 85.81 141 PHE A C 1
ATOM 1077 O O . PHE A 1 141 ? -4.660 3.512 2.940 1.00 85.81 141 PHE A O 1
ATOM 1084 N N . LEU A 1 142 ? -4.659 2.645 0.857 1.00 85.12 142 LEU A N 1
ATOM 1085 C CA . LEU A 1 142 ? -3.610 3.463 0.290 1.00 85.12 142 LEU A CA 1
ATOM 1086 C C . LEU A 1 142 ? -3.612 3.289 -1.228 1.00 85.12 142 LEU A C 1
ATOM 1088 O O . LEU A 1 142 ? -3.479 2.170 -1.703 1.00 85.12 142 LEU A O 1
ATOM 1092 N N . GLU A 1 143 ? -3.639 4.382 -1.979 1.00 80.25 143 GLU A N 1
ATOM 1093 C CA . GLU A 1 143 ? -3.219 4.391 -3.385 1.00 80.25 143 GLU A CA 1
ATOM 1094 C C . GLU A 1 143 ? -2.159 5.478 -3.568 1.00 80.25 143 GLU A C 1
ATOM 1096 O O . GLU A 1 143 ? -2.504 6.651 -3.648 1.00 80.25 143 GLU A O 1
ATOM 1101 N N . LEU A 1 144 ? -0.876 5.107 -3.583 1.00 78.12 144 LEU A N 1
ATOM 1102 C CA . LEU A 1 144 ? 0.253 5.963 -3.943 1.00 78.12 144 LEU A CA 1
ATOM 1103 C C . LEU A 1 144 ? 0.321 6.146 -5.451 1.00 78.12 144 LEU A C 1
ATOM 1105 O O . LEU A 1 144 ? 0.585 5.177 -6.135 1.00 78.12 144 LEU A O 1
ATOM 1109 N N . GLY A 1 145 ? 0.191 7.358 -5.980 1.00 70.06 145 GLY A N 1
ATOM 1110 C CA . GLY A 1 145 ? 0.410 7.631 -7.403 1.00 70.06 145 GLY A CA 1
ATOM 1111 C C . GLY A 1 145 ? -0.430 8.793 -7.922 1.00 70.06 145 GLY A C 1
ATOM 1112 O O . GLY A 1 145 ? -1.343 9.278 -7.253 1.00 70.06 145 GLY A O 1
ATOM 1113 N N . TYR A 1 146 ? -0.114 9.276 -9.127 1.00 57.94 146 TYR A N 1
ATOM 1114 C CA . TYR A 1 146 ? -0.823 10.403 -9.730 1.00 57.94 146 TYR A CA 1
ATOM 1115 C C . TYR A 1 146 ? -1.685 10.000 -10.924 1.00 57.94 146 TYR A C 1
ATOM 1117 O O . TYR A 1 146 ? -1.191 9.749 -12.016 1.00 57.94 146 TYR A O 1
ATOM 1125 N N . GLN A 1 147 ? -3.006 10.066 -10.763 1.00 49.84 147 GLN A N 1
ATOM 1126 C CA . GLN A 1 147 ? -3.943 9.916 -11.877 1.00 49.84 147 GLN A CA 1
ATOM 1127 C C . GLN A 1 147 ? -4.015 11.205 -12.725 1.00 49.84 147 GLN A C 1
ATOM 1129 O O . GLN A 1 147 ? -4.939 12.007 -12.610 1.00 49.84 147 GLN A O 1
ATOM 1134 N N . GLY A 1 148 ? -3.004 11.407 -13.575 1.00 42.88 148 GLY A N 1
ATOM 1135 C CA . GLY A 1 148 ? -3.109 12.024 -14.903 1.00 42.88 148 GLY A CA 1
ATOM 1136 C C . GLY A 1 148 ? -3.918 13.316 -15.101 1.00 42.88 148 GLY A C 1
ATOM 1137 O O . GLY A 1 148 ? -4.617 13.408 -16.107 1.00 42.88 148 GLY A O 1
ATOM 1138 N N . GLN A 1 149 ? -3.809 14.335 -14.245 1.00 43.25 149 GLN A N 1
ATOM 1139 C CA . GLN A 1 149 ? -4.364 15.668 -14.550 1.00 43.25 149 GLN A CA 1
ATOM 1140 C C . GLN A 1 149 ? -3.250 16.696 -14.840 1.00 43.25 149 GLN A C 1
ATOM 1142 O O . GLN A 1 149 ? -2.181 16.633 -14.232 1.00 43.25 149 GLN A O 1
ATOM 1147 N N . PRO A 1 150 ? -3.434 17.653 -15.762 1.00 40.47 150 PRO A N 1
ATOM 1148 C CA . PRO A 1 150 ? -2.472 18.733 -15.932 1.00 40.47 150 PRO A CA 1
ATOM 1149 C C . PRO A 1 150 ? -2.300 19.499 -14.610 1.00 40.47 150 PRO A C 1
ATOM 1151 O O . PRO A 1 150 ? -3.270 19.853 -13.942 1.00 40.47 150 PRO A O 1
ATOM 1154 N N . ASN A 1 151 ? -1.050 19.750 -14.217 1.00 41.75 151 ASN A N 1
ATOM 1155 C CA . ASN A 1 151 ? -0.699 20.509 -13.010 1.00 41.75 151 ASN A CA 1
ATOM 1156 C C . ASN A 1 151 ? -0.831 22.031 -13.245 1.00 41.75 151 ASN A C 1
ATOM 1158 O O . ASN A 1 151 ? 0.026 22.820 -12.843 1.00 41.75 151 ASN A O 1
ATOM 1162 N N . ASP A 1 152 ? -1.867 22.443 -13.977 1.00 42.56 152 ASP A N 1
ATOM 1163 C CA . ASP A 1 152 ? -2.110 23.826 -14.400 1.00 42.56 152 ASP A CA 1
ATOM 1164 C C . ASP A 1 152 ? -3.100 24.569 -13.486 1.00 42.56 152 ASP A C 1
ATOM 1166 O O . ASP A 1 152 ? -3.556 25.663 -13.806 1.00 42.56 152 ASP A O 1
ATOM 1170 N N . GLY A 1 153 ? -3.417 24.000 -12.319 1.00 38.62 153 GLY A N 1
ATOM 1171 C CA . GLY A 1 153 ? -4.384 24.567 -11.377 1.00 38.62 153 GLY A CA 1
ATOM 1172 C C . GLY A 1 153 ? -5.847 24.416 -11.812 1.00 38.62 153 GLY A C 1
ATOM 1173 O O . GLY A 1 153 ? -6.731 24.793 -11.049 1.00 38.62 153 GLY A O 1
ATOM 1174 N N . SER A 1 154 ? -6.119 23.846 -12.994 1.00 38.91 154 SER A N 1
ATOM 1175 C CA . SER A 1 154 ? -7.478 23.576 -13.482 1.00 38.91 154 SER A CA 1
ATOM 1176 C C . SER A 1 154 ? -7.950 22.143 -13.209 1.00 38.91 154 SER A C 1
ATOM 1178 O O . SER A 1 154 ? -9.154 21.881 -13.186 1.00 38.91 154 SER A O 1
ATOM 1180 N N . GLY A 1 155 ? -7.020 21.218 -12.939 1.00 45.03 155 GLY A N 1
ATOM 1181 C CA . GLY A 1 155 ? -7.341 19.854 -12.529 1.00 45.03 155 GLY A CA 1
ATOM 1182 C C . GLY A 1 155 ? -8.159 19.842 -11.236 1.00 45.03 155 GLY A C 1
ATOM 1183 O O . GLY A 1 155 ? -7.794 20.482 -10.251 1.00 45.03 155 GLY A O 1
ATOM 1184 N N . TRP A 1 156 ? -9.256 19.082 -11.213 1.00 44.62 156 TRP A N 1
ATOM 1185 C CA . TRP A 1 156 ? -10.170 18.982 -10.065 1.00 44.62 156 TRP A CA 1
ATOM 1186 C C . TRP A 1 156 ? -9.461 18.626 -8.738 1.00 44.62 156 TRP A C 1
ATOM 1188 O O . TRP A 1 156 ? -9.921 19.028 -7.672 1.00 44.62 156 TRP A O 1
ATOM 1198 N N . ILE A 1 157 ? -8.308 17.951 -8.815 1.00 44.91 157 ILE A N 1
ATOM 1199 C CA . ILE A 1 157 ? -7.415 17.586 -7.701 1.00 44.91 157 ILE A CA 1
ATOM 1200 C C . ILE A 1 157 ? -6.785 18.817 -7.015 1.00 44.91 157 ILE A C 1
ATOM 1202 O O . ILE A 1 157 ? -6.634 18.828 -5.795 1.00 44.91 157 ILE A O 1
ATOM 1206 N N . ALA A 1 158 ? -6.447 19.873 -7.765 1.00 46.84 158 ALA A N 1
ATOM 1207 C CA . ALA A 1 158 ? -5.807 21.083 -7.234 1.00 46.84 158 ALA A CA 1
ATOM 1208 C C . ALA A 1 158 ? -6.762 21.963 -6.401 1.00 46.84 158 ALA A C 1
ATOM 1210 O O . ALA A 1 158 ? -6.316 22.867 -5.699 1.00 46.84 158 ALA A O 1
ATOM 1211 N N . ASN A 1 159 ? -8.069 21.682 -6.454 1.00 49.81 159 ASN A N 1
ATOM 1212 C CA . ASN A 1 159 ? -9.111 22.433 -5.753 1.00 49.81 159 ASN A CA 1
ATOM 1213 C C . ASN A 1 159 ? -9.521 21.809 -4.405 1.00 49.81 159 ASN A C 1
ATOM 1215 O O . ASN A 1 159 ? -10.449 22.300 -3.760 1.00 49.81 159 ASN A O 1
ATOM 1219 N N . GLN A 1 160 ? -8.858 20.736 -3.956 1.00 49.66 160 GLN A N 1
ATOM 1220 C CA . GLN A 1 160 ? -9.142 20.138 -2.652 1.00 49.66 160 GLN A CA 1
ATOM 1221 C C . GLN A 1 160 ? -8.568 21.004 -1.509 1.00 49.66 160 GLN A C 1
ATOM 1223 O O . GLN A 1 160 ? -7.398 21.395 -1.559 1.00 49.66 160 GLN A O 1
ATOM 1228 N N . PRO A 1 161 ? -9.321 21.252 -0.419 1.00 46.84 161 PRO A N 1
ATOM 1229 C CA . PRO A 1 161 ? -8.762 21.822 0.805 1.00 46.84 161 PRO A CA 1
ATOM 1230 C C . PRO A 1 161 ? -7.645 20.930 1.373 1.00 46.84 161 PRO A C 1
ATOM 1232 O O . PRO A 1 161 ? -7.880 19.767 1.712 1.00 46.84 161 PRO A O 1
ATOM 1235 N N . GLY A 1 162 ? -6.423 21.467 1.464 1.00 47.56 162 GLY A N 1
ATOM 1236 C CA . GLY A 1 162 ? -5.231 20.698 1.852 1.00 47.56 162 GLY A CA 1
ATOM 1237 C C . GLY A 1 162 ? -4.704 19.757 0.760 1.00 47.56 162 GLY A C 1
ATOM 1238 O O . GLY A 1 162 ? -3.963 18.828 1.075 1.00 47.56 162 GLY A O 1
ATOM 1239 N N . GLY A 1 163 ? -5.110 19.970 -0.498 1.00 43.09 163 GLY A N 1
ATOM 1240 C CA . GLY A 1 163 ? -4.619 19.237 -1.662 1.00 43.09 163 GLY A CA 1
ATOM 1241 C C . GLY A 1 163 ? -3.103 19.381 -1.868 1.00 43.09 163 GLY A C 1
ATOM 1242 O O . GLY A 1 163 ? -2.475 20.288 -1.310 1.00 43.09 163 GLY A O 1
ATOM 1243 N N . PRO A 1 164 ? -2.489 18.472 -2.642 1.00 41.25 164 PRO A N 1
ATOM 1244 C CA . PRO A 1 164 ? -1.039 18.381 -2.755 1.00 41.25 164 PRO A CA 1
ATOM 1245 C C . PRO A 1 164 ? -0.427 19.650 -3.366 1.00 41.25 164 PRO A C 1
ATOM 1247 O O . PRO A 1 164 ? -0.864 20.143 -4.404 1.00 41.25 164 PRO A O 1
ATOM 1250 N N . ILE A 1 165 ? 0.639 20.150 -2.737 1.00 44.09 165 ILE A N 1
ATOM 1251 C CA . ILE A 1 165 ? 1.579 21.092 -3.357 1.00 44.09 165 ILE A CA 1
ATOM 1252 C C . ILE A 1 165 ? 2.556 20.311 -4.253 1.00 44.09 165 ILE A C 1
ATOM 1254 O O . ILE A 1 165 ? 2.837 19.145 -3.992 1.00 44.09 165 ILE A O 1
ATOM 1258 N N . LYS A 1 166 ? 3.060 20.959 -5.312 1.00 41.34 166 LYS A N 1
ATOM 1259 C CA . LYS A 1 166 ? 3.711 20.398 -6.523 1.00 41.34 166 LYS A CA 1
ATOM 1260 C C . LYS A 1 166 ? 4.766 19.276 -6.380 1.00 41.34 166 LYS A C 1
ATOM 1262 O O . LYS A 1 166 ? 5.108 18.699 -7.404 1.00 41.34 166 LYS A O 1
ATOM 1267 N N . ASN A 1 167 ? 5.264 18.952 -5.185 1.00 36.53 167 ASN A N 1
ATOM 1268 C CA . ASN A 1 167 ? 6.444 18.099 -4.981 1.00 36.53 167 ASN A CA 1
ATOM 1269 C C . ASN A 1 167 ? 6.188 16.824 -4.153 1.00 36.53 167 ASN A C 1
ATOM 1271 O O . ASN A 1 167 ? 7.145 16.127 -3.825 1.00 36.53 167 ASN A O 1
ATOM 1275 N N . ASN A 1 168 ? 4.937 16.514 -3.803 1.00 32.56 168 ASN A N 1
ATOM 1276 C CA . ASN A 1 168 ? 4.628 15.376 -2.933 1.00 32.56 168 ASN A CA 1
ATOM 1277 C C . ASN A 1 168 ? 3.990 14.226 -3.722 1.00 32.56 168 ASN A C 1
ATOM 1279 O O . ASN A 1 168 ? 3.240 14.463 -4.674 1.00 32.56 168 ASN A O 1
ATOM 1283 N N . GLY A 1 169 ? 4.245 12.986 -3.289 1.00 33.00 169 GLY A N 1
ATOM 1284 C CA . GLY A 1 169 ? 3.444 11.846 -3.730 1.00 33.00 169 GLY A CA 1
ATOM 1285 C C . GLY A 1 169 ? 1.968 12.082 -3.396 1.00 33.00 169 GLY A C 1
ATOM 1286 O O . GLY A 1 169 ? 1.644 12.778 -2.426 1.00 33.00 169 GLY A O 1
ATOM 1287 N N . GLN A 1 170 ? 1.071 11.567 -4.231 1.00 47.31 170 GLN A N 1
ATOM 1288 C CA . GLN A 1 170 ? -0.369 11.746 -4.056 1.00 47.31 170 GLN A CA 1
ATOM 1289 C C . GLN A 1 170 ? -1.010 10.447 -3.609 1.00 47.31 170 GLN A C 1
ATOM 1291 O O . GLN A 1 170 ? -0.665 9.389 -4.130 1.00 47.31 170 GLN A O 1
ATOM 1296 N N . PHE A 1 171 ? -1.927 10.551 -2.646 1.00 54.50 171 PHE A N 1
ATOM 1297 C CA . PHE A 1 171 ? -2.540 9.395 -2.004 1.00 54.50 171 PHE A CA 1
ATOM 1298 C C . PHE A 1 171 ? -4.044 9.497 -2.031 1.00 54.50 171 PHE A C 1
ATOM 1300 O O . PHE A 1 171 ? -4.554 10.592 -1.820 1.00 54.50 171 PHE A O 1
ATOM 1307 N N . THR A 1 172 ? -4.743 8.386 -2.236 1.00 50.06 172 THR A N 1
ATOM 1308 C CA . THR A 1 172 ? -6.193 8.311 -2.035 1.00 50.06 172 THR A CA 1
ATOM 1309 C C . THR A 1 172 ? -6.519 7.284 -0.955 1.00 50.06 172 THR A C 1
ATOM 1311 O O . THR A 1 172 ? -5.970 6.188 -0.954 1.00 50.06 172 THR A O 1
ATOM 1314 N N . LEU A 1 173 ? -7.397 7.672 -0.034 1.00 50.75 173 LEU A N 1
ATOM 1315 C CA . LEU A 1 173 ? -8.130 6.799 0.874 1.00 50.75 173 LEU A CA 1
ATOM 1316 C C . LEU A 1 173 ? -9.601 6.922 0.486 1.00 50.75 173 LEU A C 1
ATOM 1318 O O . LEU A 1 173 ? -10.134 8.036 0.511 1.00 50.75 173 LEU A O 1
ATOM 1322 N N . GLN A 1 174 ? -10.250 5.836 0.086 1.00 51.41 174 GLN A N 1
ATOM 1323 C CA . GLN A 1 174 ? -11.646 5.892 -0.352 1.00 51.41 174 GLN A CA 1
ATOM 1324 C C . GLN A 1 174 ? -12.349 4.537 -0.165 1.00 51.41 174 GLN A C 1
ATOM 1326 O O . GLN A 1 174 ? -11.730 3.485 -0.312 1.00 51.41 174 GLN A O 1
ATOM 1331 N N . PRO A 1 175 ? -13.656 4.525 0.121 1.00 39.47 175 PRO A N 1
ATOM 1332 C CA . PRO A 1 175 ? -14.563 3.553 -0.465 1.00 39.47 175 PRO A CA 1
ATOM 1333 C C . PRO A 1 175 ? -14.899 3.958 -1.916 1.00 39.47 175 PRO A C 1
ATOM 1335 O O . PRO A 1 175 ? -15.027 5.142 -2.217 1.00 39.47 175 PRO A O 1
ATOM 1338 N N . TRP A 1 176 ? -15.067 3.002 -2.830 1.00 39.00 176 TRP A N 1
ATOM 1339 C CA . TRP A 1 176 ? -15.428 3.300 -4.226 1.00 39.00 176 TRP A CA 1
ATOM 1340 C C . TRP A 1 176 ? -16.944 3.524 -4.412 1.00 39.00 176 TRP A C 1
ATOM 1342 O O . TRP A 1 176 ? -17.753 2.716 -3.953 1.00 39.00 176 TRP A O 1
ATOM 1352 N N . ASP A 1 177 ? -17.337 4.574 -5.153 1.00 45.06 177 ASP A N 1
ATOM 1353 C CA . ASP A 1 177 ? -18.714 4.786 -5.634 1.00 45.06 177 ASP A CA 1
ATOM 1354 C C . ASP A 1 177 ? -18.779 4.794 -7.173 1.00 45.06 177 ASP A C 1
ATOM 1356 O O . ASP A 1 177 ? -18.277 5.689 -7.856 1.00 45.06 177 ASP A O 1
ATOM 1360 N N . ALA A 1 178 ? -19.463 3.797 -7.741 1.00 44.97 178 ALA A N 1
ATOM 1361 C CA . ALA A 1 178 ? -19.662 3.669 -9.181 1.00 44.97 178 ALA A CA 1
ATOM 1362 C C . ALA A 1 178 ? -20.691 4.664 -9.769 1.00 44.97 178 ALA A C 1
ATOM 1364 O O . ALA A 1 178 ? -20.800 4.748 -10.999 1.00 44.97 178 ALA A O 1
ATOM 1365 N N . ALA A 1 179 ? -21.461 5.379 -8.938 1.00 44.66 179 ALA A N 1
ATOM 1366 C CA . ALA A 1 179 ? -22.545 6.266 -9.362 1.00 44.66 179 ALA A CA 1
ATOM 1367 C C . ALA A 1 179 ? -22.102 7.717 -9.636 1.00 44.66 179 ALA A C 1
ATOM 1369 O O . ALA A 1 179 ? -22.719 8.388 -10.465 1.00 44.66 179 ALA A O 1
ATOM 1370 N N . THR A 1 180 ? -21.019 8.206 -9.021 1.00 49.94 180 THR A N 1
ATOM 1371 C CA . THR A 1 180 ? -20.558 9.608 -9.127 1.00 49.94 180 THR A CA 1
ATOM 1372 C C . THR A 1 180 ? -19.352 9.786 -10.056 1.00 49.94 180 THR A C 1
ATOM 1374 O O . THR A 1 180 ? -18.412 10.515 -9.742 1.00 49.94 180 THR A O 1
ATOM 1377 N N . LYS A 1 181 ? -19.380 9.143 -11.230 1.00 48.31 181 LYS A N 1
ATOM 1378 C CA .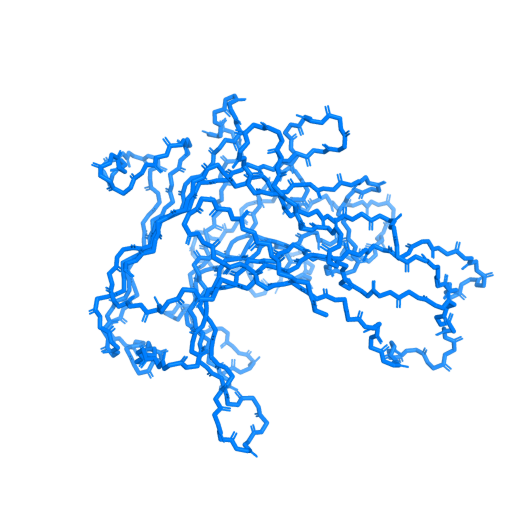 LYS A 1 181 ? -18.252 9.081 -12.188 1.00 48.31 181 LYS A CA 1
ATOM 1379 C C . LYS A 1 181 ? -17.670 10.442 -12.613 1.00 48.31 181 LYS A C 1
ATOM 1381 O O . LYS A 1 181 ? -16.516 10.488 -13.024 1.00 48.31 181 LYS A O 1
ATOM 1386 N N . ASP A 1 182 ? -18.433 11.530 -12.470 1.00 44.50 182 ASP A N 1
ATOM 1387 C CA . ASP A 1 182 ? -18.068 12.855 -12.992 1.00 44.50 182 ASP A CA 1
ATOM 1388 C C . ASP A 1 182 ? -17.757 13.907 -11.907 1.00 44.50 182 ASP A C 1
ATOM 1390 O O . ASP A 1 182 ? -17.360 15.028 -12.237 1.00 44.50 182 ASP A O 1
ATOM 1394 N N . LYS A 1 183 ? -17.935 13.588 -10.613 1.00 51.47 183 LYS A N 1
ATOM 1395 C CA . LYS A 1 183 ? -17.577 14.473 -9.487 1.00 51.47 183 LYS A CA 1
ATOM 1396 C C . LYS A 1 183 ? -17.136 13.637 -8.279 1.00 51.47 183 LYS A C 1
ATOM 1398 O O . LYS A 1 183 ? -17.982 12.947 -7.716 1.00 51.47 183 LYS A O 1
ATOM 1403 N N . PRO A 1 184 ? -15.869 13.719 -7.843 1.00 51.34 184 PRO A N 1
ATOM 1404 C CA . PRO A 1 184 ? -15.444 13.039 -6.628 1.00 51.34 184 PRO A CA 1
ATOM 1405 C C . PRO A 1 184 ? -16.193 13.628 -5.431 1.00 51.34 184 PRO A C 1
ATOM 1407 O O . PRO A 1 184 ? -16.178 14.843 -5.219 1.00 51.34 184 PRO A O 1
ATOM 1410 N N . ASP A 1 185 ? -16.858 12.775 -4.656 1.00 58.00 185 ASP A N 1
ATOM 1411 C CA . ASP A 1 185 ? -17.384 13.163 -3.353 1.00 58.00 185 ASP A CA 1
ATOM 1412 C C . ASP A 1 185 ? -16.227 13.145 -2.349 1.00 58.00 185 ASP A C 1
ATOM 1414 O O . ASP A 1 185 ? -15.725 12.092 -1.964 1.00 58.00 185 ASP A O 1
ATOM 1418 N N . TRP A 1 186 ? -15.785 14.324 -1.920 1.00 58.12 186 TRP A N 1
ATOM 1419 C CA . TRP A 1 186 ? -14.687 14.482 -0.961 1.00 58.12 186 TRP A CA 1
ATOM 1420 C C . TRP A 1 186 ? -15.006 13.959 0.446 1.00 58.12 186 TRP A C 1
ATOM 1422 O O . TRP A 1 186 ? -14.117 13.895 1.294 1.00 58.12 186 TRP A O 1
ATOM 1432 N N . ASN A 1 187 ? -16.265 13.604 0.713 1.00 59.91 187 ASN A N 1
ATOM 1433 C CA . ASN A 1 187 ? -16.635 12.867 1.916 1.00 59.91 187 ASN A CA 1
ATOM 1434 C C . ASN A 1 187 ? -16.291 11.377 1.796 1.00 59.91 187 ASN A C 1
ATOM 1436 O O . ASN A 1 187 ? -16.078 10.724 2.813 1.00 59.91 187 ASN A O 1
ATOM 1440 N N . ILE A 1 188 ? -16.272 10.846 0.571 1.00 61.34 188 ILE A N 1
ATOM 1441 C CA . ILE A 1 188 ? -15.930 9.458 0.237 1.00 61.34 188 ILE A CA 1
ATOM 1442 C C . ILE A 1 188 ? -14.413 9.359 0.044 1.00 61.34 188 ILE A C 1
ATOM 1444 O O . ILE A 1 188 ? -13.754 8.495 0.608 1.00 61.34 188 ILE A O 1
ATOM 1448 N N . LEU A 1 189 ? -13.852 10.303 -0.705 1.00 62.88 189 LEU A N 1
ATOM 1449 C CA . LEU A 1 189 ? -12.462 10.315 -1.122 1.00 62.88 189 LEU A CA 1
ATOM 1450 C C . LEU A 1 189 ? -11.646 11.308 -0.290 1.00 62.88 189 LEU A C 1
ATOM 1452 O O . LEU A 1 189 ? -11.817 12.525 -0.399 1.00 62.88 189 LEU A O 1
ATOM 1456 N N . LYS A 1 190 ? -10.688 10.802 0.491 1.00 66.88 190 LYS A N 1
ATOM 1457 C CA . LYS A 1 190 ? -9.686 11.624 1.172 1.00 66.88 190 LYS A CA 1
ATOM 1458 C C . LYS A 1 190 ? -8.333 11.452 0.510 1.00 66.88 190 LYS A C 1
ATOM 1460 O O . LYS A 1 190 ? -7.711 10.400 0.625 1.00 66.88 190 LYS A O 1
ATOM 1465 N N . ARG A 1 191 ? -7.821 12.526 -0.099 1.00 64.00 191 ARG A N 1
ATOM 1466 C CA . ARG A 1 191 ? -6.412 12.563 -0.501 1.00 64.00 191 ARG A CA 1
ATOM 1467 C C . ARG A 1 191 ? -5.510 13.122 0.578 1.00 64.00 191 ARG A C 1
ATOM 1469 O O . ARG A 1 191 ? -5.867 14.092 1.253 1.00 64.00 191 ARG A O 1
ATOM 1476 N N . ILE A 1 192 ? -4.352 12.494 0.717 1.00 64.69 192 ILE A N 1
ATOM 1477 C CA . ILE A 1 192 ? -3.271 12.873 1.626 1.00 64.69 192 ILE A CA 1
ATOM 1478 C C . ILE A 1 192 ? -2.012 13.086 0.780 1.00 64.69 192 ILE A C 1
ATOM 1480 O O . ILE A 1 192 ? -1.898 12.541 -0.315 1.00 64.69 192 ILE A O 1
ATOM 1484 N N . ALA A 1 193 ? -1.078 13.892 1.280 1.00 65.56 193 ALA A N 1
ATOM 1485 C CA . ALA A 1 193 ? 0.279 13.981 0.763 1.00 65.56 193 ALA A CA 1
ATOM 1486 C C . ALA A 1 193 ? 1.256 13.460 1.832 1.00 65.56 193 ALA A C 1
ATOM 1488 O O . ALA A 1 193 ? 1.339 14.022 2.922 1.00 65.56 193 ALA A O 1
ATOM 1489 N N . ILE A 1 194 ? 1.976 12.384 1.519 1.00 72.94 194 ILE A N 1
ATOM 1490 C CA . ILE A 1 194 ? 3.202 11.948 2.200 1.00 72.94 194 ILE A CA 1
ATOM 1491 C C . ILE A 1 194 ? 4.266 13.002 1.915 1.00 72.94 194 ILE A C 1
ATOM 1493 O O . ILE A 1 194 ? 4.665 13.238 0.772 1.00 72.94 194 ILE A O 1
ATOM 1497 N N . ASP A 1 195 ? 4.704 13.642 2.985 1.00 77.94 195 ASP A N 1
ATOM 1498 C CA . ASP A 1 195 ? 5.837 14.542 3.000 1.00 77.94 195 ASP A CA 1
ATOM 1499 C C . ASP A 1 195 ? 7.116 13.707 3.005 1.00 77.94 195 ASP A C 1
ATOM 1501 O O . ASP A 1 195 ? 7.536 13.168 4.031 1.00 77.94 195 ASP A O 1
ATOM 1505 N N . VAL A 1 196 ? 7.741 13.595 1.835 1.00 80.94 196 VAL A N 1
ATOM 1506 C CA . VAL A 1 196 ? 8.964 12.805 1.663 1.00 80.94 196 VAL A CA 1
ATOM 1507 C C . VAL A 1 196 ? 10.119 13.298 2.539 1.00 80.94 196 VAL A C 1
ATOM 1509 O O . VAL A 1 196 ? 11.035 12.530 2.814 1.00 80.94 196 VAL A O 1
ATOM 1512 N N . THR A 1 197 ? 10.072 14.544 3.029 1.00 83.06 197 THR A N 1
ATOM 1513 C CA . THR A 1 197 ? 11.098 15.095 3.929 1.00 83.06 197 THR A CA 1
ATOM 1514 C C . THR A 1 197 ? 10.985 14.574 5.362 1.00 83.06 197 THR A C 1
ATOM 1516 O O . THR A 1 197 ? 11.952 14.657 6.118 1.00 83.06 197 THR A O 1
ATOM 1519 N N . LYS A 1 198 ? 9.830 14.005 5.733 1.00 89.12 198 LYS A N 1
ATOM 1520 C CA . LYS A 1 198 ? 9.591 13.388 7.046 1.00 89.12 198 LYS A CA 1
ATOM 1521 C C . LYS A 1 198 ? 9.905 11.895 7.075 1.00 89.12 198 LYS A C 1
ATOM 1523 O O . LYS A 1 198 ? 9.914 11.299 8.150 1.00 89.12 198 LYS A O 1
ATOM 1528 N N . ILE A 1 199 ? 10.155 11.284 5.917 1.00 91.31 199 ILE A N 1
ATOM 1529 C CA . ILE A 1 199 ? 10.498 9.865 5.830 1.00 91.31 199 ILE A CA 1
ATOM 1530 C C . ILE A 1 199 ? 11.879 9.659 6.476 1.00 91.31 199 ILE A C 1
ATOM 1532 O O . ILE A 1 199 ? 12.838 10.337 6.097 1.00 91.31 199 ILE A O 1
ATOM 1536 N N . PRO A 1 200 ? 12.010 8.748 7.458 1.00 95.12 200 PRO A N 1
ATOM 1537 C CA . PRO A 1 200 ? 13.291 8.490 8.105 1.00 95.12 200 PRO A CA 1
ATOM 1538 C C . PRO A 1 200 ? 14.286 7.853 7.130 1.00 95.12 200 PRO A C 1
ATOM 1540 O O . PRO A 1 200 ? 13.925 7.377 6.057 1.00 95.12 200 PRO A O 1
ATOM 1543 N N . SER A 1 201 ? 15.554 7.756 7.530 1.00 95.00 201 SER A N 1
ATOM 1544 C CA . SER A 1 201 ? 16.597 7.126 6.707 1.00 95.00 201 SER A CA 1
ATOM 1545 C C . SER A 1 201 ? 16.339 5.650 6.383 1.00 95.00 201 SER A C 1
ATOM 1547 O O . SER A 1 201 ? 16.897 5.152 5.409 1.00 95.00 201 SER A O 1
ATOM 1549 N N . SER A 1 202 ? 15.493 4.951 7.154 1.00 95.44 202 SER A N 1
ATOM 1550 C CA . SER A 1 202 ? 15.047 3.594 6.804 1.00 95.44 202 SER A CA 1
ATOM 1551 C C . SER A 1 202 ? 14.133 3.565 5.575 1.00 95.44 202 SER A C 1
ATOM 1553 O O . SER A 1 202 ? 13.977 2.517 4.952 1.00 95.44 202 SER A O 1
ATOM 1555 N N . GLY A 1 203 ? 13.546 4.708 5.209 1.00 95.19 203 GLY A N 1
ATOM 1556 C CA . GLY A 1 203 ? 12.619 4.841 4.092 1.00 95.19 203 GLY A CA 1
ATOM 1557 C C . GLY A 1 203 ? 11.188 4.435 4.398 1.00 95.19 203 GLY A C 1
ATOM 1558 O O . GLY A 1 203 ? 10.354 4.502 3.497 1.00 95.19 203 GLY A O 1
ATOM 1559 N N . GLU A 1 204 ? 10.917 3.977 5.617 1.00 97.25 204 GLU A N 1
ATOM 1560 C CA . GLU A 1 204 ? 9.673 3.293 5.942 1.00 97.25 204 GLU A CA 1
ATOM 1561 C C . GLU A 1 204 ? 8.533 4.259 6.251 1.00 97.25 204 GLU A C 1
ATOM 1563 O O . GLU A 1 204 ? 8.706 5.296 6.897 1.00 97.25 204 GLU A O 1
ATOM 1568 N N . VAL A 1 205 ? 7.345 3.866 5.811 1.00 95.56 205 VAL A N 1
ATOM 1569 C CA . VAL A 1 205 ? 6.061 4.481 6.127 1.00 95.56 205 VAL A CA 1
ATOM 1570 C C . VAL A 1 205 ? 5.124 3.369 6.582 1.00 95.56 205 VAL A C 1
ATOM 1572 O O . VAL A 1 205 ? 5.109 2.284 6.000 1.00 95.56 205 VAL A O 1
ATOM 1575 N N . THR A 1 206 ? 4.333 3.646 7.617 1.00 97.50 206 THR A N 1
ATOM 1576 C CA . THR A 1 206 ? 3.309 2.726 8.113 1.00 97.50 206 THR A CA 1
ATOM 1577 C C . THR A 1 206 ? 1.921 3.298 7.861 1.00 97.50 206 THR A C 1
ATOM 1579 O O . THR A 1 206 ? 1.634 4.431 8.256 1.00 97.50 206 THR A O 1
ATOM 1582 N N . VAL A 1 207 ? 1.046 2.500 7.254 1.00 95.25 207 VAL A N 1
ATOM 1583 C CA . VAL A 1 207 ? -0.389 2.779 7.120 1.00 95.25 207 VAL A CA 1
ATOM 1584 C C . VAL A 1 207 ? -1.173 1.856 8.041 1.00 95.25 207 VAL A C 1
ATOM 1586 O O . VAL A 1 207 ? -0.888 0.663 8.117 1.00 95.25 207 VAL A O 1
ATOM 1589 N N . LEU A 1 208 ? -2.174 2.404 8.727 1.00 96.25 208 LEU A N 1
ATOM 1590 C CA . LEU A 1 208 ? -3.068 1.658 9.604 1.00 96.25 208 LEU A CA 1
ATOM 1591 C C . LEU A 1 208 ? -4.526 2.004 9.303 1.00 96.25 208 LEU A C 1
ATOM 1593 O O . LEU A 1 208 ? -4.887 3.174 9.194 1.00 96.25 208 LEU A O 1
ATOM 1597 N N . VAL A 1 209 ? -5.374 0.981 9.209 1.00 94.81 209 VAL A N 1
ATOM 1598 C CA . VAL A 1 209 ? -6.813 1.115 8.956 1.00 94.81 209 VAL 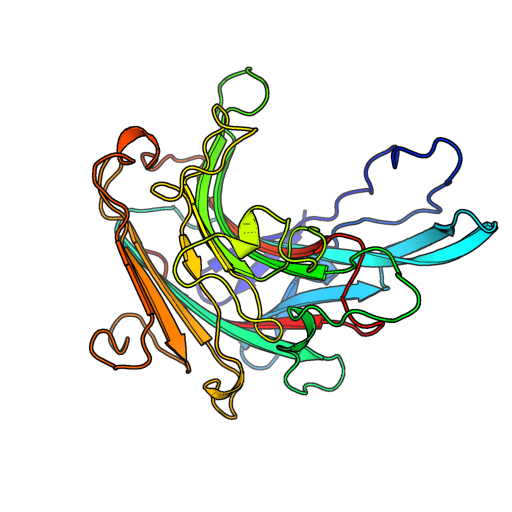A CA 1
ATOM 1599 C C . VAL A 1 209 ? -7.601 0.374 10.025 1.00 94.81 209 VAL A C 1
ATOM 1601 O O . VAL A 1 209 ? -7.352 -0.802 10.280 1.00 94.81 209 VAL A O 1
ATOM 1604 N N . LYS A 1 210 ? -8.580 1.045 10.636 1.00 96.25 210 LYS A N 1
ATOM 1605 C CA . LYS A 1 210 ? -9.558 0.427 11.538 1.00 96.25 210 LYS A CA 1
ATOM 1606 C C . LYS A 1 210 ? -10.911 0.346 10.847 1.00 96.25 210 LYS A C 1
ATOM 1608 O O . LYS A 1 210 ? -11.578 1.361 10.646 1.00 96.25 210 LYS A O 1
ATOM 1613 N N . TRP A 1 211 ? -11.328 -0.876 10.540 1.00 94.12 211 TRP A N 1
ATOM 1614 C CA . TRP A 1 211 ? -12.625 -1.188 9.947 1.00 94.12 211 TRP A CA 1
ATOM 1615 C C . TRP A 1 211 ? -13.378 -2.143 10.873 1.00 94.12 211 TRP A C 1
ATOM 1617 O O . TRP A 1 211 ? -13.134 -3.347 10.891 1.00 94.12 211 TRP A O 1
ATOM 1627 N N . THR A 1 212 ? -14.250 -1.589 11.713 1.00 94.94 212 THR A N 1
ATOM 1628 C CA . THR A 1 212 ? -14.860 -2.303 12.849 1.00 94.94 212 THR A CA 1
ATOM 1629 C C . THR A 1 212 ? -16.194 -2.966 12.511 1.00 94.94 212 THR A C 1
ATOM 1631 O O . THR A 1 212 ? -16.548 -3.969 13.132 1.00 94.94 212 THR A O 1
ATOM 1634 N N . ALA A 1 213 ? -16.919 -2.437 11.526 1.00 93.06 213 ALA A N 1
ATOM 1635 C CA . ALA A 1 213 ? -18.142 -3.009 10.978 1.00 93.06 213 ALA A CA 1
ATOM 1636 C C . ALA A 1 213 ? -18.413 -2.466 9.560 1.00 93.06 213 ALA A C 1
ATOM 1638 O O . ALA A 1 213 ? -17.833 -1.472 9.125 1.00 93.06 213 ALA A O 1
ATOM 1639 N N . GLY A 1 214 ? -19.314 -3.129 8.828 1.00 87.38 214 GLY A N 1
ATOM 1640 C CA . GLY A 1 214 ? -19.894 -2.563 7.607 1.00 87.38 214 GLY A CA 1
ATOM 1641 C C . GLY A 1 214 ? -20.909 -1.478 7.960 1.00 87.38 214 GLY A C 1
ATOM 1642 O O . GLY A 1 214 ? -21.552 -1.564 9.007 1.00 87.38 214 GLY A O 1
ATOM 1643 N N . GLY A 1 215 ? -21.076 -0.472 7.103 1.00 83.88 215 GLY A N 1
ATOM 1644 C CA . GLY A 1 215 ? -22.034 0.601 7.378 1.00 83.88 215 GLY A CA 1
ATOM 1645 C C . GLY A 1 215 ? -21.621 1.576 8.488 1.00 83.88 215 GLY A C 1
ATOM 1646 O O . GLY A 1 215 ? -22.475 2.303 8.997 1.00 83.88 215 GLY A O 1
ATOM 1647 N N . THR A 1 216 ? -20.351 1.592 8.898 1.00 89.44 216 THR A N 1
ATOM 1648 C CA . THR A 1 216 ? -19.827 2.478 9.952 1.00 89.44 216 THR A CA 1
ATOM 1649 C C . THR A 1 216 ? -18.584 3.224 9.482 1.00 89.44 216 THR A C 1
ATOM 1651 O O . THR A 1 216 ? -17.897 2.716 8.599 1.00 89.44 216 THR A O 1
ATOM 1654 N N . PRO A 1 217 ? -18.236 4.369 10.097 1.00 89.75 217 PRO A N 1
ATOM 1655 C CA . PRO A 1 217 ? -17.002 5.073 9.783 1.00 89.75 217 PRO A CA 1
ATOM 1656 C C . PRO A 1 217 ? -15.753 4.184 9.833 1.00 89.75 217 PRO A C 1
ATOM 1658 O O . PRO A 1 217 ? -15.612 3.362 10.739 1.00 89.75 217 PRO A O 1
ATOM 1661 N N . ILE A 1 218 ? -14.842 4.391 8.884 1.00 88.44 218 ILE A N 1
ATOM 1662 C CA . ILE A 1 218 ? -13.503 3.797 8.861 1.00 88.44 218 ILE A CA 1
ATOM 1663 C C . ILE A 1 218 ? -12.507 4.849 9.345 1.00 88.44 218 ILE A C 1
ATOM 1665 O O . ILE A 1 218 ? -12.602 6.019 8.967 1.00 88.44 218 ILE A O 1
ATOM 1669 N N . GLU A 1 219 ? -11.546 4.439 10.171 1.00 92.75 219 GLU A N 1
ATOM 1670 C CA . GLU A 1 219 ? -10.413 5.284 10.551 1.00 92.75 219 GLU A CA 1
ATOM 1671 C C . GLU A 1 219 ? -9.162 4.870 9.773 1.00 92.75 219 GLU A C 1
ATOM 1673 O O . GLU A 1 219 ? -8.796 3.697 9.751 1.00 92.75 219 GLU A O 1
ATOM 1678 N N . PHE A 1 220 ? -8.477 5.843 9.191 1.00 91.00 220 PHE A N 1
ATOM 1679 C CA . PHE A 1 220 ? -7.228 5.692 8.464 1.00 91.00 220 PHE A CA 1
ATOM 1680 C C . PHE A 1 220 ? -6.135 6.502 9.145 1.00 91.00 220 PHE A C 1
ATOM 1682 O O . PHE A 1 220 ? -6.372 7.622 9.608 1.00 91.00 220 PHE A O 1
ATOM 1689 N N . TYR A 1 221 ? -4.931 5.949 9.156 1.00 93.12 221 TYR A N 1
ATOM 1690 C CA . TYR A 1 221 ? -3.759 6.552 9.755 1.00 93.12 221 TYR A CA 1
ATOM 1691 C C . TYR A 1 221 ? -2.525 6.314 8.888 1.00 93.12 221 TYR A C 1
ATOM 1693 O O . TYR A 1 221 ? -2.367 5.243 8.304 1.00 93.12 221 TYR A O 1
ATOM 1701 N N . LEU A 1 222 ? -1.628 7.296 8.852 1.00 93.38 222 LEU A N 1
ATOM 1702 C CA . LEU A 1 222 ? -0.314 7.194 8.226 1.00 93.38 222 LEU A CA 1
ATOM 1703 C C . LEU A 1 222 ? 0.737 7.819 9.141 1.00 93.38 222 LEU A C 1
ATOM 1705 O O . LEU A 1 222 ? 0.558 8.941 9.616 1.00 93.38 222 LEU A O 1
ATOM 1709 N N . ALA A 1 223 ? 1.837 7.105 9.365 1.00 95.38 223 ALA A N 1
ATOM 1710 C CA . ALA A 1 223 ? 2.976 7.576 10.144 1.00 95.38 223 ALA A CA 1
ATOM 1711 C C . ALA A 1 223 ? 4.297 7.322 9.406 1.00 95.38 223 ALA A C 1
ATOM 1713 O O . ALA A 1 223 ? 4.450 6.327 8.698 1.00 95.38 223 ALA A O 1
ATOM 1714 N N . TYR A 1 224 ? 5.264 8.220 9.598 1.00 95.19 224 TYR A N 1
ATOM 1715 C CA . TYR A 1 224 ? 6.614 8.091 9.049 1.00 95.19 224 TYR A CA 1
ATOM 1716 C C . TYR A 1 224 ? 7.473 7.226 9.979 1.00 95.19 224 TYR A C 1
ATOM 1718 O O . TYR A 1 224 ? 7.671 7.577 11.143 1.00 95.19 224 TYR A O 1
ATOM 1726 N N . GLY A 1 225 ? 7.969 6.099 9.472 1.00 97.06 225 GLY A N 1
ATOM 1727 C CA . GLY A 1 225 ? 8.691 5.072 10.224 1.00 97.06 225 GLY A CA 1
ATOM 1728 C C . GLY A 1 225 ? 7.998 3.714 10.214 1.00 97.06 225 GLY A C 1
ATOM 1729 O O . GLY A 1 225 ? 6.913 3.554 9.653 1.00 97.06 225 GLY A O 1
ATOM 1730 N N . ALA A 1 226 ? 8.656 2.738 10.840 1.00 97.75 226 ALA A N 1
ATOM 1731 C CA . ALA A 1 226 ? 8.156 1.379 10.994 1.00 97.75 226 ALA A CA 1
ATOM 1732 C C . ALA A 1 226 ? 7.422 1.189 12.317 1.00 97.75 226 ALA A C 1
ATOM 1734 O O . ALA A 1 226 ? 8.013 1.327 13.392 1.00 97.75 226 ALA A O 1
ATOM 1735 N N . PHE A 1 227 ? 6.149 0.812 12.229 1.00 98.06 227 PHE A N 1
ATOM 1736 C CA . PHE A 1 227 ? 5.315 0.540 13.389 1.00 98.06 227 PHE A CA 1
ATOM 1737 C C . PHE A 1 227 ? 4.489 -0.735 13.195 1.00 98.06 227 PHE A C 1
ATOM 1739 O O . PHE A 1 227 ? 4.104 -1.102 12.090 1.00 98.06 227 PHE A O 1
ATOM 1746 N N . ASP A 1 228 ? 4.206 -1.397 14.310 1.00 97.56 228 ASP A N 1
ATOM 1747 C CA . ASP A 1 228 ? 3.128 -2.377 14.436 1.00 97.56 228 ASP A CA 1
ATOM 1748 C C . ASP A 1 228 ? 1.881 -1.664 15.001 1.00 97.56 228 ASP A C 1
ATOM 1750 O O . ASP A 1 228 ? 1.979 -0.520 15.467 1.00 97.56 228 ASP A O 1
ATOM 1754 N N . SER A 1 229 ? 0.696 -2.286 14.974 1.00 97.12 229 SER A N 1
ATOM 1755 C CA . SER A 1 229 ? -0.511 -1.593 15.469 1.00 97.12 229 SER A CA 1
ATOM 1756 C C . SER A 1 229 ? -0.457 -1.274 16.967 1.00 97.12 229 SER A C 1
ATOM 1758 O O . SER A 1 229 ? -1.083 -0.310 17.413 1.00 97.12 229 SER A O 1
ATOM 1760 N N . SER A 1 230 ? 0.318 -2.036 17.746 1.00 97.12 230 SER A N 1
ATOM 1761 C CA . SER A 1 230 ? 0.459 -1.853 19.196 1.00 97.12 230 SER A CA 1
ATOM 1762 C C . SER A 1 230 ? 1.324 -0.646 19.573 1.00 97.12 230 SER A C 1
ATOM 1764 O O . SER A 1 230 ? 1.160 -0.083 20.655 1.00 97.12 230 SER A O 1
ATOM 1766 N N . LYS A 1 231 ? 2.229 -0.234 18.679 1.00 96.50 231 LYS A N 1
ATOM 1767 C CA . LYS A 1 231 ? 3.166 0.887 18.859 1.00 96.50 231 LYS A CA 1
ATOM 1768 C C . LYS A 1 231 ? 2.896 2.051 17.910 1.00 96.50 231 LYS A C 1
ATOM 1770 O O . LYS A 1 231 ? 3.715 2.966 17.828 1.00 96.50 231 LYS A O 1
ATOM 1775 N N . PHE A 1 232 ? 1.781 2.024 17.186 1.00 97.81 232 PHE A N 1
ATOM 1776 C CA . PHE A 1 232 ? 1.457 3.063 16.221 1.00 97.81 232 PHE A CA 1
ATOM 1777 C C . PHE A 1 232 ? 1.320 4.436 16.917 1.00 97.81 232 PHE A C 1
ATOM 1779 O O . PHE A 1 232 ? 0.615 4.550 17.927 1.00 97.81 232 PHE A O 1
ATOM 1786 N N . PRO A 1 233 ? 1.971 5.503 16.414 1.00 97.44 233 PRO A N 1
ATOM 1787 C CA . PRO A 1 233 ? 2.095 6.771 17.130 1.00 97.44 233 PRO A CA 1
ATOM 1788 C C . PRO A 1 233 ? 0.867 7.681 16.946 1.00 97.44 233 PRO A C 1
ATOM 1790 O O . PRO A 1 233 ? 0.994 8.815 16.496 1.00 97.44 233 PRO A O 1
ATOM 1793 N N . PHE A 1 234 ? -0.327 7.221 17.339 1.00 95.69 234 PHE A N 1
ATOM 1794 C CA . PHE A 1 234 ? -1.614 7.907 17.105 1.00 95.69 234 PHE A CA 1
ATOM 1795 C C . PHE A 1 234 ? -1.669 9.388 17.517 1.00 95.69 234 PHE A C 1
ATOM 1797 O O . PHE A 1 234 ? -2.474 10.143 16.978 1.00 95.69 234 PHE A O 1
ATOM 1804 N N . THR A 1 235 ? -0.859 9.800 18.493 1.00 93.56 235 THR A N 1
ATOM 1805 C CA . THR A 1 235 ? -0.844 11.161 19.049 1.00 93.56 235 THR A CA 1
ATOM 1806 C C . THR A 1 235 ? 0.298 12.032 18.525 1.00 93.56 235 THR A C 1
ATOM 1808 O O . THR A 1 235 ? 0.430 13.180 18.952 1.00 93.56 235 THR A O 1
ATOM 1811 N N . SER A 1 236 ? 1.140 11.516 17.626 1.00 93.81 236 SER A N 1
ATOM 1812 C CA . SER A 1 236 ? 2.229 12.294 17.037 1.00 93.81 236 SER A CA 1
ATOM 1813 C C . SER A 1 236 ? 1.688 13.393 16.123 1.00 93.81 236 SER A C 1
ATOM 1815 O O . SER A 1 236 ? 0.765 13.169 15.343 1.00 93.81 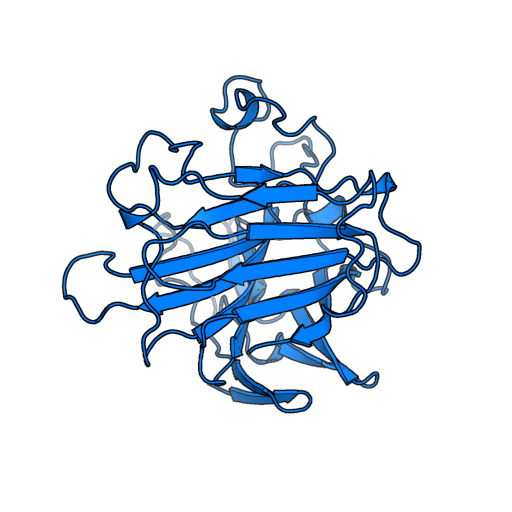236 SER A O 1
ATOM 1817 N N . VAL A 1 237 ? 2.322 14.568 16.169 1.00 88.56 237 VAL A N 1
ATOM 1818 C CA . VAL A 1 237 ? 1.999 15.714 15.300 1.00 88.56 237 VAL A CA 1
ATOM 1819 C C . VAL A 1 237 ? 2.224 15.425 13.815 1.00 88.56 237 VAL A C 1
ATOM 1821 O O . VAL A 1 237 ? 1.629 16.082 12.966 1.00 88.56 237 VAL A O 1
ATOM 1824 N N . ASP A 1 238 ? 3.067 14.439 13.503 1.00 89.81 238 ASP A N 1
ATOM 1825 C CA . ASP A 1 238 ? 3.363 14.022 12.133 1.00 89.81 238 ASP A CA 1
ATOM 1826 C C . ASP A 1 238 ? 2.478 12.868 11.655 1.00 89.81 238 ASP A C 1
ATOM 1828 O O . ASP A 1 238 ? 2.534 12.505 10.480 1.00 89.81 238 ASP A O 1
ATOM 1832 N N . THR A 1 239 ? 1.655 12.292 12.539 1.00 93.00 239 THR A N 1
ATOM 1833 C CA . THR A 1 239 ? 0.692 11.263 12.143 1.00 93.00 239 THR A CA 1
ATOM 1834 C C . THR A 1 239 ? -0.487 11.904 11.443 1.00 93.00 239 THR A C 1
ATOM 1836 O O . THR A 1 239 ? -1.155 12.793 11.971 1.00 93.00 239 THR A O 1
ATOM 1839 N N . ILE A 1 240 ? -0.763 11.413 10.244 1.00 89.00 240 ILE A N 1
ATOM 1840 C CA . ILE A 1 240 ? -1.920 11.823 9.468 1.00 89.00 240 ILE A CA 1
ATOM 1841 C C . ILE A 1 240 ? -3.062 10.890 9.837 1.00 89.00 240 ILE A C 1
ATOM 1843 O O . ILE A 1 240 ? -2.887 9.674 9.834 1.00 89.00 240 ILE A O 1
ATOM 1847 N N . SER A 1 241 ? -4.224 11.450 10.155 1.00 89.81 241 SER A N 1
ATOM 1848 C CA . SER A 1 241 ? -5.424 10.685 10.473 1.00 89.81 241 SER A CA 1
ATOM 1849 C C . SER A 1 241 ? -6.622 11.174 9.672 1.00 89.81 241 SER A C 1
ATOM 1851 O O . SER A 1 241 ? -6.741 12.352 9.315 1.00 89.81 241 SER A O 1
ATOM 1853 N N . HIS A 1 242 ? -7.521 10.247 9.367 1.00 87.44 242 HIS A N 1
ATOM 1854 C CA . HIS A 1 242 ? -8.788 10.539 8.725 1.00 87.44 242 HIS A CA 1
ATOM 1855 C C . HIS A 1 242 ? -9.851 9.551 9.190 1.00 87.44 242 HIS A C 1
ATOM 1857 O O . HIS A 1 242 ? -9.625 8.348 9.192 1.00 87.44 242 HIS A O 1
ATOM 1863 N N . THR A 1 243 ? -11.031 10.055 9.531 1.00 88.50 243 THR A N 1
ATOM 1864 C CA . THR A 1 243 ? -12.212 9.227 9.772 1.00 88.50 243 THR A CA 1
ATOM 1865 C C . THR A 1 243 ? -13.266 9.590 8.743 1.00 88.50 243 THR A C 1
ATOM 1867 O O . THR A 1 243 ? -13.583 10.773 8.587 1.00 88.50 243 THR A O 1
ATOM 1870 N N . THR A 1 244 ? -13.812 8.593 8.052 1.00 82.44 244 THR A N 1
ATOM 1871 C CA . THR A 1 244 ? -14.876 8.835 7.072 1.00 82.44 244 THR A CA 1
ATOM 1872 C C . THR A 1 244 ? -16.128 9.368 7.780 1.00 82.44 244 THR A C 1
ATOM 1874 O O . THR A 1 244 ? -16.494 8.858 8.842 1.00 82.44 244 THR A O 1
ATOM 1877 N N . PRO A 1 245 ? -16.831 10.368 7.231 1.00 81.44 245 PRO A N 1
ATOM 1878 C CA . PRO A 1 245 ? -18.059 10.875 7.834 1.00 81.44 245 PRO A CA 1
ATOM 1879 C C . PRO A 1 245 ? -19.193 9.842 7.768 1.00 81.44 245 PRO A C 1
ATOM 1881 O O . PRO A 1 245 ? -19.242 8.988 6.887 1.00 81.44 245 PRO A O 1
ATOM 1884 N N . THR A 1 246 ? -20.178 9.951 8.660 1.00 87.12 246 THR A N 1
ATOM 1885 C CA . THR A 1 246 ? -21.342 9.044 8.669 1.00 87.12 246 THR A CA 1
ATOM 1886 C C . THR A 1 246 ? -22.183 9.113 7.393 1.00 87.12 246 THR A C 1
ATOM 1888 O O . THR A 1 246 ? -22.892 8.160 7.075 1.00 87.12 246 THR A O 1
ATOM 1891 N N . SER A 1 247 ? -22.088 10.211 6.636 1.00 80.81 247 SER A N 1
ATOM 1892 C CA . SER A 1 247 ? -22.764 10.385 5.347 1.00 80.81 247 SER A CA 1
ATOM 1893 C C . SER A 1 247 ? -22.317 9.386 4.279 1.00 80.81 247 SER A C 1
ATOM 1895 O O . SER A 1 247 ? -23.041 9.210 3.306 1.00 80.81 247 SER A O 1
ATOM 1897 N N . VAL A 1 248 ? -21.167 8.720 4.455 1.00 76.69 248 VAL A N 1
ATOM 1898 C CA . VAL A 1 248 ? -20.646 7.731 3.495 1.00 76.69 248 VAL A CA 1
ATOM 1899 C C . VAL A 1 248 ? -20.749 6.290 3.984 1.00 76.69 248 VAL A C 1
ATOM 1901 O O . VAL A 1 248 ? -20.275 5.374 3.320 1.00 76.69 248 VAL A O 1
ATOM 1904 N N . ASN A 1 249 ? -21.419 6.059 5.116 1.00 82.50 249 ASN A N 1
ATOM 1905 C CA . ASN A 1 249 ? -21.589 4.724 5.687 1.00 82.50 249 ASN A CA 1
ATOM 1906 C C . ASN A 1 249 ? -22.206 3.725 4.697 1.00 82.50 249 ASN A C 1
ATOM 1908 O O . ASN A 1 249 ? -21.830 2.560 4.704 1.00 82.50 249 ASN A O 1
ATOM 1912 N N . SER A 1 250 ? -23.112 4.163 3.818 1.00 76.25 250 SER A N 1
ATOM 1913 C CA . SER A 1 250 ? -23.715 3.299 2.792 1.00 76.25 250 SER A CA 1
ATOM 1914 C C . SER A 1 250 ? -22.707 2.705 1.804 1.00 76.25 250 SER A C 1
ATOM 1916 O O . SER A 1 250 ? -23.022 1.702 1.171 1.00 76.25 250 SER A O 1
ATOM 1918 N N . TYR A 1 251 ? -21.519 3.302 1.677 1.00 73.69 251 TYR A N 1
ATOM 1919 C CA . TYR A 1 251 ? -20.435 2.828 0.814 1.00 73.69 251 TYR A CA 1
ATOM 1920 C C . TYR A 1 251 ? -19.421 1.954 1.555 1.00 73.69 251 TYR A C 1
ATOM 1922 O O . TYR A 1 251 ? -18.584 1.328 0.916 1.00 73.69 251 TYR A O 1
ATOM 1930 N N . VAL A 1 252 ? -19.481 1.887 2.890 1.00 81.62 252 VAL A N 1
ATOM 1931 C CA . VAL A 1 252 ? -18.578 1.045 3.681 1.00 81.62 252 VAL A CA 1
ATOM 1932 C C . VAL A 1 252 ? -19.071 -0.400 3.618 1.00 81.62 252 VAL A C 1
ATOM 1934 O O . VAL A 1 252 ? -20.102 -0.716 4.229 1.00 81.62 252 VAL A O 1
ATOM 1937 N N . PRO A 1 253 ? -18.360 -1.297 2.911 1.00 80.56 253 PRO A N 1
ATOM 1938 C CA . PRO A 1 253 ? -18.877 -2.624 2.637 1.00 80.56 253 PRO A CA 1
ATOM 1939 C C . PRO A 1 253 ? -18.967 -3.467 3.910 1.00 80.56 253 PRO A C 1
ATOM 1941 O O . PRO A 1 253 ? -18.251 -3.262 4.893 1.00 80.56 253 PRO A O 1
ATOM 1944 N N . SER A 1 254 ? -19.860 -4.454 3.894 1.00 87.62 254 SER A N 1
ATOM 1945 C CA . SER A 1 254 ? -19.797 -5.561 4.846 1.00 87.62 254 SER A CA 1
ATOM 1946 C C . SER A 1 254 ? -18.699 -6.538 4.434 1.00 87.62 254 SER A C 1
ATOM 1948 O O . SER A 1 254 ? -18.417 -6.693 3.246 1.00 87.62 254 SER A O 1
ATOM 1950 N N . LYS A 1 255 ? -18.101 -7.240 5.403 1.00 88.50 255 LYS A N 1
ATOM 1951 C CA . LYS A 1 255 ? -17.161 -8.313 5.071 1.00 88.50 255 LYS A CA 1
ATOM 1952 C C . LYS A 1 255 ? -17.876 -9.437 4.324 1.00 88.50 255 LYS A C 1
ATOM 1954 O O . LYS A 1 255 ? -19.020 -9.771 4.639 1.00 88.50 25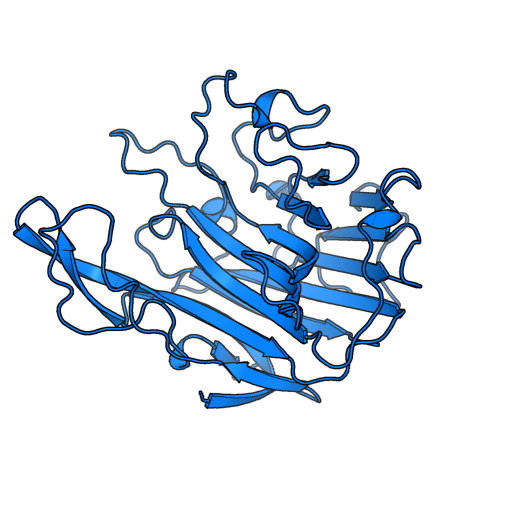5 LYS A O 1
ATOM 1959 N N . SER A 1 256 ? -17.174 -10.055 3.388 1.00 87.69 256 SER A N 1
ATOM 1960 C CA . SER A 1 256 ? -17.651 -11.213 2.638 1.00 87.69 256 SER A CA 1
ATOM 1961 C C . SER A 1 256 ? -16.567 -12.293 2.595 1.00 87.69 256 SER A C 1
ATOM 1963 O O . SER A 1 256 ? -15.396 -12.035 2.872 1.00 87.69 256 SER A O 1
ATOM 1965 N N . SER A 1 257 ? -16.940 -13.519 2.226 1.00 88.00 257 SER A N 1
ATOM 1966 C CA . SER A 1 257 ? -15.969 -14.596 1.990 1.00 88.00 257 SER A CA 1
ATOM 1967 C C . SER A 1 257 ? -15.125 -14.380 0.725 1.00 88.00 257 SER A C 1
ATOM 1969 O O . SER A 1 257 ? -14.029 -14.937 0.611 1.00 88.00 257 SER A O 1
ATOM 1971 N N . GLY A 1 258 ? -15.649 -13.600 -0.228 1.00 87.38 258 GLY A N 1
ATOM 1972 C CA . GLY A 1 258 ? -14.989 -13.260 -1.490 1.00 87.38 258 GLY A CA 1
ATOM 1973 C C . GLY A 1 258 ? -13.913 -12.192 -1.325 1.00 87.38 258 GLY A C 1
ATOM 1974 O O . GLY A 1 258 ? -12.907 -12.247 -2.023 1.00 87.38 258 GLY A O 1
ATOM 1975 N N . MET A 1 259 ? -14.066 -11.312 -0.332 1.00 89.50 259 MET A N 1
ATOM 1976 C CA . MET A 1 259 ? -13.148 -10.207 -0.085 1.00 89.50 259 MET A CA 1
ATOM 1977 C C . MET A 1 259 ? -11.724 -10.687 0.214 1.00 89.50 259 MET A C 1
ATOM 1979 O O . MET A 1 259 ? -11.518 -11.657 0.958 1.00 89.50 259 MET A O 1
ATOM 1983 N N . LYS A 1 260 ? -10.738 -10.012 -0.375 1.00 94.31 260 LYS A N 1
ATOM 1984 C CA . LYS A 1 260 ? -9.303 -10.265 -0.197 1.00 94.31 260 LYS A CA 1
ATOM 1985 C C . LYS A 1 260 ? -8.567 -8.948 -0.002 1.00 94.31 260 LYS A C 1
ATOM 1987 O O . LYS A 1 260 ? -9.046 -7.908 -0.438 1.00 94.31 260 LYS A O 1
ATOM 1992 N N . LEU A 1 261 ? -7.407 -9.007 0.650 1.00 95.69 261 LEU A N 1
ATOM 1993 C CA . LEU A 1 261 ? -6.457 -7.898 0.648 1.00 95.69 261 LEU A CA 1
ATOM 1994 C C . LEU A 1 261 ? -5.577 -8.024 -0.592 1.00 95.69 261 LEU A C 1
ATOM 1996 O O . LEU A 1 261 ? -5.020 -9.092 -0.855 1.00 95.69 261 LEU A O 1
ATOM 2000 N N . HIS A 1 262 ? -5.466 -6.933 -1.328 1.00 94.94 262 HIS A N 1
ATOM 2001 C CA . HIS A 1 262 ? -4.624 -6.792 -2.497 1.00 94.94 262 HIS A CA 1
ATOM 2002 C C . HIS A 1 262 ? -3.534 -5.774 -2.197 1.00 94.94 262 HIS A C 1
ATOM 2004 O O . HIS A 1 262 ? -3.763 -4.755 -1.541 1.00 94.94 262 HIS A O 1
ATOM 2010 N N . MET A 1 263 ? -2.343 -6.068 -2.699 1.00 96.44 263 MET A N 1
ATOM 2011 C CA . MET A 1 263 ? -1.283 -5.091 -2.861 1.00 96.44 263 MET A CA 1
ATOM 2012 C C . MET A 1 263 ? -0.804 -5.155 -4.297 1.00 96.44 263 MET A C 1
ATOM 2014 O O . MET A 1 263 ? -0.574 -6.246 -4.819 1.00 96.44 263 MET A O 1
ATOM 2018 N N . ASN A 1 264 ? -0.647 -4.013 -4.943 1.00 92.94 264 ASN A N 1
ATOM 2019 C CA . ASN A 1 264 ? -0.194 -3.957 -6.324 1.00 92.94 264 ASN A CA 1
ATOM 2020 C C . ASN A 1 264 ? 0.769 -2.798 -6.547 1.00 92.94 264 ASN A C 1
ATOM 2022 O O . ASN A 1 264 ? 0.652 -1.745 -5.936 1.00 92.94 264 ASN A O 1
ATOM 2026 N N . LEU A 1 265 ? 1.718 -2.997 -7.453 1.00 91.25 265 LEU A N 1
ATOM 2027 C CA . LEU A 1 265 ? 2.614 -1.964 -7.949 1.00 91.25 265 LEU A CA 1
ATOM 2028 C C . LEU A 1 265 ? 2.525 -1.986 -9.471 1.00 91.25 265 LEU A C 1
ATOM 2030 O O . LEU A 1 265 ? 2.897 -2.980 -10.098 1.00 91.25 265 LEU A O 1
ATOM 2034 N N . TRP A 1 266 ? 1.995 -0.922 -10.069 1.00 83.06 266 TRP A N 1
ATOM 2035 C CA . TRP A 1 266 ? 1.684 -0.902 -11.492 1.00 83.06 266 TRP A CA 1
ATOM 2036 C C . TRP A 1 266 ? 1.982 0.443 -12.155 1.00 83.06 266 TRP A C 1
ATOM 2038 O O . TRP A 1 266 ? 2.018 1.482 -11.495 1.00 83.06 266 TRP A O 1
ATOM 2048 N N . PRO A 1 267 ? 2.201 0.440 -13.479 1.00 73.81 267 PRO A N 1
ATOM 2049 C CA . PRO A 1 267 ? 2.388 1.661 -14.238 1.00 73.81 267 PRO A CA 1
ATOM 2050 C C . PRO A 1 267 ? 1.048 2.222 -14.736 1.00 73.81 267 PRO A C 1
ATOM 2052 O O . PRO A 1 267 ? 0.334 1.554 -15.487 1.00 73.81 267 PRO A O 1
ATOM 2055 N N . TYR A 1 268 ? 0.746 3.488 -14.441 1.00 60.00 268 TYR A N 1
ATOM 2056 C CA . TYR A 1 268 ? -0.186 4.270 -15.259 1.00 60.00 268 TYR A CA 1
ATOM 2057 C C . TYR A 1 268 ? 0.632 4.966 -16.354 1.00 60.00 268 TYR A C 1
ATOM 2059 O O . TYR A 1 268 ? 1.191 6.038 -16.154 1.00 60.00 268 TYR A O 1
ATOM 2067 N N . GLY A 1 269 ? 0.815 4.285 -17.489 1.00 54.56 269 GLY A N 1
ATOM 2068 C CA . GLY A 1 269 ? 1.676 4.740 -18.592 1.00 54.56 269 GLY A CA 1
ATOM 2069 C C . GLY A 1 269 ? 3.157 4.348 -18.476 1.00 54.56 269 GLY A C 1
ATOM 2070 O O . GLY A 1 269 ? 3.837 4.321 -19.491 1.00 54.56 269 GLY A O 1
ATOM 2071 N N . GLY A 1 270 ? 3.644 3.989 -17.287 1.00 58.69 270 GLY A N 1
ATOM 2072 C CA . GLY A 1 270 ? 5.010 3.515 -17.001 1.00 58.69 270 GLY A CA 1
ATOM 2073 C C . GLY A 1 270 ? 5.517 4.086 -15.672 1.00 58.69 270 GLY A C 1
ATOM 2074 O O . GLY A 1 270 ? 4.803 4.892 -15.076 1.00 58.69 270 GLY A O 1
ATOM 2075 N N . PRO A 1 271 ? 6.705 3.701 -15.174 1.00 57.59 271 PRO A N 1
ATOM 2076 C CA . PRO A 1 271 ? 7.316 4.403 -14.052 1.00 57.59 271 PRO A CA 1
ATOM 2077 C C . PRO A 1 271 ? 7.697 5.836 -14.433 1.00 57.59 271 PRO A C 1
ATOM 2079 O O . PRO A 1 271 ? 8.016 6.123 -15.587 1.00 57.59 271 PRO A O 1
ATOM 2082 N N . SER A 1 272 ? 7.689 6.735 -13.448 1.00 58.09 272 SER A N 1
ATOM 2083 C CA . SER A 1 272 ? 8.068 8.145 -13.648 1.00 58.09 272 SER A CA 1
ATOM 2084 C C . SER A 1 272 ? 9.563 8.332 -13.920 1.00 58.09 272 SER A C 1
ATOM 2086 O O . SER A 1 272 ? 9.986 9.391 -14.384 1.00 58.09 272 SER A O 1
ATOM 2088 N N . THR A 1 273 ? 10.368 7.294 -13.684 1.00 61.22 273 THR A N 1
ATOM 2089 C CA . THR A 1 273 ? 11.750 7.210 -14.152 1.00 61.22 273 THR A CA 1
ATOM 2090 C C . THR A 1 273 ? 11.944 5.996 -15.045 1.00 61.22 273 THR A C 1
ATOM 2092 O O . THR A 1 273 ? 11.254 4.996 -14.906 1.00 61.22 273 THR A O 1
ATOM 2095 N N . ALA A 1 274 ? 12.942 6.029 -15.928 1.00 71.00 274 ALA A N 1
ATOM 2096 C CA . ALA A 1 274 ? 13.312 4.882 -16.762 1.00 71.00 274 ALA A CA 1
ATOM 2097 C C . ALA A 1 274 ? 14.021 3.752 -15.975 1.00 71.00 274 ALA A C 1
ATOM 2099 O O . ALA A 1 274 ? 14.864 3.048 -16.529 1.00 71.00 274 ALA A O 1
ATOM 2100 N N . LYS A 1 275 ? 13.755 3.614 -14.671 1.00 80.81 275 LYS A N 1
ATOM 2101 C CA . LYS A 1 275 ? 14.402 2.648 -13.779 1.00 80.81 275 LYS A CA 1
ATOM 2102 C C . LYS A 1 275 ? 13.365 1.774 -13.068 1.00 80.81 275 LYS A C 1
ATOM 2104 O O . LYS A 1 275 ? 12.258 2.239 -12.811 1.00 80.81 275 LYS A O 1
ATOM 2109 N N . PRO A 1 276 ? 13.732 0.528 -12.719 1.00 88.88 276 PRO A N 1
ATOM 2110 C CA . PRO A 1 276 ? 12.922 -0.322 -11.860 1.00 88.88 276 PRO A CA 1
ATOM 2111 C C . PRO A 1 276 ? 12.573 0.328 -10.522 1.00 88.88 276 PRO A C 1
ATOM 2113 O O . PRO A 1 276 ? 13.413 1.005 -9.922 1.00 88.88 276 PRO A O 1
ATOM 2116 N N . VAL A 1 277 ? 11.351 0.063 -10.060 1.00 91.62 277 VAL A N 1
ATOM 2117 C CA . VAL A 1 277 ? 10.838 0.501 -8.757 1.00 91.62 277 VAL A CA 1
ATOM 2118 C C . VAL A 1 277 ? 10.432 -0.719 -7.949 1.00 91.62 277 VAL A C 1
ATOM 2120 O O . VAL A 1 277 ? 9.809 -1.640 -8.480 1.00 91.62 277 VAL A O 1
ATOM 2123 N N . PHE A 1 278 ? 10.765 -0.704 -6.664 1.00 95.31 278 PHE A N 1
ATOM 2124 C CA . PHE A 1 278 ? 10.490 -1.782 -5.728 1.00 95.31 278 PHE A CA 1
ATOM 2125 C C . PHE A 1 278 ? 9.743 -1.225 -4.520 1.00 95.31 278 PHE A C 1
ATOM 2127 O O . PHE A 1 278 ? 10.105 -0.176 -3.984 1.00 95.31 278 PHE A O 1
ATOM 2134 N N . CYS A 1 279 ? 8.695 -1.925 -4.103 1.00 97.06 279 CYS A N 1
ATOM 2135 C CA . CYS A 1 279 ? 8.006 -1.710 -2.843 1.00 97.06 279 CYS A CA 1
ATOM 2136 C C . CYS A 1 279 ? 8.323 -2.894 -1.932 1.00 97.06 279 CYS A C 1
ATOM 2138 O O . CYS A 1 279 ? 7.888 -4.017 -2.191 1.00 97.06 279 CYS A O 1
ATOM 2140 N N . GLU A 1 280 ? 9.103 -2.641 -0.887 1.00 98.00 280 GLU A N 1
ATOM 2141 C CA . GLU A 1 280 ? 9.481 -3.640 0.108 1.00 98.00 280 GLU A CA 1
ATOM 2142 C C . GLU A 1 280 ? 8.597 -3.465 1.343 1.00 98.00 280 GLU A C 1
ATOM 2144 O O . GLU A 1 280 ? 8.612 -2.417 1.988 1.00 98.00 280 GLU A O 1
ATOM 2149 N N . ILE A 1 281 ? 7.832 -4.501 1.671 1.00 98.56 281 ILE A N 1
ATOM 2150 C CA . ILE A 1 281 ? 6.903 -4.560 2.793 1.00 98.56 281 ILE A CA 1
ATOM 2151 C C . ILE A 1 281 ? 7.585 -5.326 3.924 1.00 98.56 281 ILE A C 1
ATOM 2153 O O . ILE A 1 281 ? 7.828 -6.534 3.829 1.00 98.56 281 ILE A O 1
ATOM 2157 N N . SER A 1 282 ? 7.897 -4.609 5.001 1.00 98.00 282 SER A N 1
ATOM 2158 C CA . SER A 1 282 ? 8.579 -5.156 6.175 1.00 98.00 282 SER A CA 1
ATOM 2159 C C . SER A 1 282 ? 7.615 -5.695 7.228 1.00 98.00 282 SER A C 1
ATOM 2161 O O . SER A 1 282 ? 8.009 -6.515 8.056 1.00 98.00 282 SER A O 1
ATOM 2163 N N . HIS A 1 283 ? 6.346 -5.276 7.196 1.00 98.31 283 HIS A N 1
ATOM 2164 C CA . HIS A 1 283 ? 5.351 -5.701 8.178 1.00 98.31 283 HIS A CA 1
ATOM 2165 C C . HIS A 1 283 ? 3.929 -5.665 7.621 1.00 98.31 283 HIS A C 1
ATOM 2167 O O . HIS A 1 283 ? 3.566 -4.723 6.916 1.00 98.31 283 HIS A O 1
ATOM 2173 N N . LEU A 1 284 ? 3.117 -6.661 7.985 1.00 98.44 284 LEU A N 1
ATOM 2174 C CA . LEU A 1 284 ? 1.679 -6.688 7.726 1.00 98.44 284 LEU A CA 1
ATOM 2175 C C . LEU A 1 284 ? 0.933 -7.347 8.893 1.00 98.44 284 LEU A C 1
ATOM 2177 O O . LEU A 1 284 ? 1.250 -8.464 9.300 1.00 98.44 284 LEU A O 1
ATOM 2181 N N . GLU A 1 285 ? -0.121 -6.688 9.359 1.00 98.06 285 GLU A N 1
ATOM 2182 C CA . GLU A 1 285 ? -1.123 -7.232 10.271 1.00 98.06 285 GLU A CA 1
ATOM 2183 C C . GLU A 1 285 ? -2.485 -7.292 9.585 1.00 98.06 285 GLU A C 1
ATOM 2185 O O . GLU A 1 285 ? -2.937 -6.320 8.974 1.00 98.06 285 GLU A O 1
ATOM 2190 N N . MET A 1 286 ? -3.144 -8.442 9.730 1.00 96.19 286 MET A N 1
ATOM 2191 C CA . MET A 1 286 ? -4.540 -8.662 9.362 1.00 96.19 286 MET A CA 1
ATOM 2192 C C . MET A 1 286 ? -5.273 -9.281 10.570 1.00 96.19 286 MET A C 1
ATOM 2194 O O . MET A 1 286 ? -4.679 -10.149 11.219 1.00 96.19 286 MET A O 1
ATOM 2198 N N . PRO A 1 287 ? -6.521 -8.873 10.873 1.00 91.44 287 PRO A N 1
ATOM 2199 C CA . PRO A 1 287 ? -7.329 -9.431 11.966 1.00 91.44 287 PRO A CA 1
ATOM 2200 C C . PRO A 1 287 ? -7.785 -10.886 11.780 1.00 91.44 287 PRO A C 1
ATOM 2202 O O . PRO A 1 287 ? -8.069 -11.310 10.633 1.00 91.44 287 PRO A O 1
#

Foldseek 3Di:
DDWDDQPPWIKDKDFAQPDPDDPPVPKDFPFFGQADQVQWDQDPVRWIKHKFDQDTGWIQDPVRDIDGRGHKIKIWTLDAADAFKKKWKKFKAFPVRHGPQQLLADPCDPPRDQRKGKKKWKKKKFPDPDPDPDPIWMWTLKIWHDDDDPPPCPPPQNPDDQGDDRTFTKIWTFQDDPPPVPDDDCLGIDIDTDDQVLADPVRMKMKMKGGRFQLAKIKIKIDRDDDDPVRPPVPDPRMDIDIRDSVCSNSRDGRDSRIIIMIMIGIPSHGPDPTMMMMIIPDIDGD

pLDDT: mean 76.26, std 20.37, range [32.56, 98.56]

Sequence (287 aa):
MTTLKWGSFTIQTDSHAPPPTYSNPGLKVNGGSMWMASNVQVLSNGNLELSLQQNSGQYWNNNGQQEEIWAASEAVFQNTVNYGTYCCTFKITDGNGNLAWDQFALSNPSPPQLNMTTTFGIFLYDKGTGGGSNAHSEIDFLELGYQGQPNDGSGWIANQPGGPIKNNGQFTLQPWDAATKDKPDWNILKRIAIDVTKIPSSGEVTVLVKWTAGGTPIEFYLAYGAFDSSKFPFTSVDTISHTTPTSVNSYVPSKSSGMKLHMNLWPYGGPSTAKPVFCEISHLEMP